Protein AF-A0A1F5NVL4-F1 (afdb_monomer)

Sequence (214 aa):
MLAIFILTTSLVAGLGLAIYVLNSQAVSKNQIVATNLAREGIEVIRMFRDSNWLLAEPDPASPDPDLTDDLQSCPDLGGTPCYPKVYDAPFRDLNPASYPAFADANYRLNFNPTTRVWSTDTSDDYSLYLQADKSYSHAQNGQSVFARQVKLSFAPITDGSCSAVCNNRTLIVKSIVAWRGKNCTEFSTGDLESLSTSCKILVEEHLANWKDYK

Organism: NCBI:txid1817825

Nearest PDB structures (foldseek):
  6yfn-assembly1_AB  TM=3.170E-01  e=5.413E-01  Leviviridae sp.
  4kop-assembly1_B  TM=3.910E-01  e=1.850E+00  Arabidopsis thaliana
  4koo-assembly1_A  TM=4.843E-01  e=4.943E+00  Arabidopsis thaliana

Structure (mmCIF, N/CA/C/O backbone):
data_AF-A0A1F5NVL4-F1
#
_entry.id   AF-A0A1F5NVL4-F1
#
loop_
_atom_site.group_PDB
_atom_site.id
_atom_site.type_symbol
_atom_site.label_atom_id
_atom_site.label_alt_id
_atom_site.label_comp_id
_atom_site.label_asym_id
_atom_site.label_entity_id
_atom_site.label_seq_id
_atom_site.pdbx_PDB_ins_code
_atom_site.Cartn_x
_atom_site.Cartn_y
_atom_site.Cartn_z
_atom_site.occupancy
_atom_site.B_iso_or_equiv
_atom_site.auth_seq_id
_atom_site.auth_comp_id
_atom_site.auth_asym_id
_atom_site.auth_atom_id
_atom_site.pdbx_PDB_model_num
ATOM 1 N N . MET A 1 1 ? -27.956 11.488 52.183 1.00 72.44 1 MET A N 1
ATOM 2 C CA . MET A 1 1 ? -28.214 11.654 50.732 1.00 72.44 1 MET A CA 1
ATOM 3 C C . MET A 1 1 ? -27.048 12.295 49.978 1.00 72.44 1 MET A C 1
ATOM 5 O O . MET A 1 1 ? -26.679 11.755 48.947 1.00 72.44 1 MET A O 1
ATOM 9 N N . LEU A 1 2 ? -26.403 13.349 50.501 1.00 90.31 2 LEU A N 1
ATOM 10 C CA . LEU A 1 2 ? -25.228 13.990 49.873 1.00 90.31 2 LEU A CA 1
ATOM 11 C C . LEU A 1 2 ? -24.077 13.024 49.529 1.00 90.31 2 LEU A C 1
ATOM 13 O O . LEU A 1 2 ? -23.546 13.080 48.428 1.00 90.31 2 LEU A O 1
ATOM 17 N N . ALA A 1 3 ? -23.734 12.099 50.430 1.00 90.81 3 ALA A N 1
ATOM 18 C CA . ALA A 1 3 ? -22.663 11.127 50.186 1.00 90.81 3 ALA A CA 1
ATOM 19 C C . ALA A 1 3 ? -22.954 10.200 48.991 1.00 90.81 3 ALA A C 1
ATOM 21 O O . ALA A 1 3 ? -22.076 9.955 48.172 1.00 90.81 3 ALA A O 1
ATOM 22 N N . ILE A 1 4 ? -24.202 9.735 48.853 1.00 91.88 4 ILE A N 1
ATOM 23 C CA . ILE A 1 4 ? -24.621 8.892 47.723 1.00 91.88 4 ILE A CA 1
ATOM 24 C C . ILE A 1 4 ? -24.550 9.702 46.429 1.00 91.88 4 ILE A C 1
ATOM 26 O O . ILE A 1 4 ? -24.023 9.210 45.442 1.00 91.88 4 ILE A O 1
ATOM 30 N N . PHE A 1 5 ? -24.997 10.961 46.454 1.00 93.06 5 PHE A N 1
ATOM 31 C CA . PHE A 1 5 ? -24.923 11.842 45.292 1.00 93.06 5 PHE A CA 1
ATOM 32 C C . PHE A 1 5 ? -23.476 12.030 44.810 1.00 93.06 5 PHE A C 1
ATOM 34 O O . PHE A 1 5 ? -23.193 11.797 43.639 1.00 93.06 5 PHE A O 1
ATOM 41 N N . ILE A 1 6 ? -22.548 12.341 45.721 1.00 93.31 6 ILE A N 1
ATOM 42 C CA . ILE A 1 6 ? -21.115 12.508 45.414 1.00 93.31 6 ILE A CA 1
ATOM 43 C C . ILE A 1 6 ? -20.498 11.208 44.866 1.00 93.31 6 ILE A C 1
ATOM 45 O O . ILE A 1 6 ? -19.713 11.231 43.915 1.00 93.31 6 ILE A O 1
ATOM 49 N N . LEU A 1 7 ? -20.871 10.053 45.422 1.00 93.06 7 LEU A N 1
ATOM 50 C CA . LEU A 1 7 ? -20.398 8.760 44.923 1.00 93.06 7 LEU A CA 1
ATOM 51 C C . LEU A 1 7 ? -20.958 8.449 43.531 1.00 93.06 7 LEU A C 1
ATOM 53 O O . LEU A 1 7 ? -20.224 7.992 42.662 1.00 93.06 7 LEU A O 1
ATOM 57 N N . THR A 1 8 ? -22.232 8.750 43.277 1.00 94.19 8 THR A N 1
ATOM 58 C CA . THR A 1 8 ? -22.838 8.508 41.961 1.00 94.19 8 THR A CA 1
ATOM 59 C C . THR A 1 8 ? -22.277 9.428 40.882 1.00 94.19 8 THR A C 1
ATOM 61 O O . THR A 1 8 ? -22.005 8.963 39.778 1.00 94.19 8 THR A O 1
ATOM 64 N N . THR A 1 9 ? -22.032 10.708 41.182 1.00 92.56 9 THR A N 1
ATOM 65 C CA . THR A 1 9 ? -21.469 11.648 40.203 1.00 92.56 9 THR A CA 1
ATOM 66 C C . THR A 1 9 ? -20.014 11.327 39.880 1.00 92.56 9 THR A C 1
ATOM 68 O O . THR A 1 9 ? -19.643 11.335 38.707 1.00 92.56 9 THR A O 1
ATOM 71 N N . SER A 1 10 ? -19.203 10.972 40.882 1.00 92.19 10 SER A N 1
ATOM 72 C CA . SER A 1 10 ? -17.812 10.555 40.657 1.00 92.19 10 SER A CA 1
ATOM 73 C C . SER A 1 10 ? -17.718 9.246 39.867 1.00 92.19 10 SER A C 1
ATOM 75 O O . SER A 1 10 ? -16.896 9.143 38.955 1.00 92.19 10 SER A O 1
ATOM 77 N N . LEU A 1 11 ? -18.607 8.284 40.136 1.00 94.88 11 LEU A N 1
ATOM 78 C CA . LEU A 1 11 ? -18.679 7.030 39.389 1.00 94.88 11 LEU A CA 1
ATOM 79 C C . LEU A 1 11 ? -19.050 7.269 37.917 1.00 94.88 11 LEU A C 1
ATOM 81 O O . LEU A 1 11 ? -18.351 6.788 37.028 1.00 94.88 11 LEU A O 1
ATOM 85 N N . VAL A 1 12 ? -20.099 8.052 37.646 1.00 94.94 12 VAL A N 1
ATOM 86 C CA . VAL A 1 12 ? -20.537 8.360 36.271 1.00 94.94 12 VAL A CA 1
ATOM 87 C C . VAL A 1 12 ? -19.457 9.118 35.497 1.00 94.94 12 VAL A C 1
ATOM 89 O O . VAL A 1 12 ? -19.175 8.774 34.349 1.00 94.94 12 VAL A O 1
ATOM 92 N N . ALA A 1 13 ? -18.808 10.104 36.124 1.00 93.06 13 ALA A N 1
ATOM 93 C CA . ALA A 1 13 ? -17.713 10.843 35.499 1.00 93.06 13 ALA A CA 1
ATOM 94 C C . ALA A 1 13 ? -16.517 9.927 35.174 1.00 93.06 13 ALA A C 1
ATOM 96 O O . ALA A 1 13 ? -15.980 9.980 34.066 1.00 93.06 13 ALA A O 1
ATOM 97 N N . GLY A 1 14 ? -16.140 9.042 36.105 1.00 92.81 14 GLY A N 1
ATOM 98 C CA . GLY A 1 14 ? -15.056 8.077 35.912 1.00 92.81 14 GLY A CA 1
ATOM 99 C C . GLY A 1 14 ? -15.332 7.082 34.782 1.00 92.81 14 GLY A C 1
ATOM 100 O O . GLY A 1 14 ? -14.473 6.859 33.929 1.00 92.81 14 GLY A O 1
ATOM 101 N N . LEU A 1 15 ? -16.549 6.533 34.722 1.00 93.94 15 LEU A N 1
ATOM 102 C CA . LEU A 1 15 ? -16.987 5.642 33.641 1.00 93.94 15 LEU A CA 1
ATOM 103 C C . LEU A 1 15 ? -16.987 6.347 32.279 1.00 93.94 15 LEU A C 1
ATOM 105 O O . LEU A 1 15 ? -16.506 5.778 31.299 1.00 93.94 15 LEU A O 1
ATOM 109 N N . GLY A 1 16 ? -17.472 7.591 32.217 1.00 91.81 16 GLY A N 1
ATOM 110 C CA . GLY A 1 16 ? -17.465 8.385 30.987 1.00 91.81 16 GLY A CA 1
ATOM 111 C C . GLY A 1 16 ? -16.052 8.594 30.439 1.00 91.81 16 GLY A C 1
ATOM 112 O O . GLY A 1 16 ? -15.805 8.373 29.251 1.00 91.81 16 GLY A O 1
ATOM 113 N N . LEU A 1 17 ? -15.103 8.936 31.316 1.00 91.62 17 LEU A N 1
ATOM 114 C CA . LEU A 1 17 ? -13.701 9.091 30.936 1.00 91.62 17 LEU A CA 1
ATOM 115 C C . LEU A 1 17 ? -13.077 7.762 30.489 1.00 91.62 17 LEU A C 1
ATOM 117 O O . LEU A 1 17 ? -12.389 7.727 29.472 1.00 91.62 17 LEU A O 1
ATOM 121 N N . ALA A 1 18 ? -13.338 6.662 31.200 1.00 90.94 18 ALA A N 1
ATOM 122 C CA . ALA A 1 18 ? -12.812 5.348 30.836 1.00 90.94 18 ALA A CA 1
ATOM 123 C C . ALA A 1 18 ? -13.280 4.914 29.437 1.00 90.94 18 ALA A C 1
ATOM 125 O O . ALA A 1 18 ? -12.469 4.502 28.607 1.00 90.94 18 ALA A O 1
ATOM 126 N N . ILE A 1 19 ? -14.572 5.080 29.135 1.00 87.62 19 ILE A N 1
ATOM 127 C CA . ILE A 1 19 ? -15.132 4.789 27.809 1.00 87.62 19 ILE A CA 1
ATOM 128 C C . ILE A 1 19 ? -14.485 5.680 26.741 1.00 87.62 19 ILE A C 1
ATOM 130 O O . ILE A 1 19 ? -14.162 5.207 25.649 1.00 87.62 19 ILE A O 1
ATOM 134 N N . TYR A 1 20 ? -14.277 6.963 27.037 1.00 87.69 20 TYR A N 1
ATOM 135 C CA . TYR A 1 20 ? -13.607 7.884 26.122 1.00 87.69 20 TYR A CA 1
ATOM 136 C C . TYR A 1 20 ? -12.168 7.441 25.809 1.00 87.69 20 TYR A C 1
ATOM 138 O O . TYR A 1 20 ? -11.794 7.344 24.639 1.00 87.69 20 TYR A O 1
ATOM 146 N N . VAL A 1 21 ? -11.386 7.094 26.835 1.00 87.56 21 VAL A N 1
ATOM 147 C CA . VAL A 1 21 ? -9.998 6.628 26.687 1.00 87.56 21 VAL A CA 1
ATOM 148 C C . VAL A 1 21 ? -9.924 5.334 25.875 1.00 87.56 21 VAL A C 1
ATOM 150 O O . VAL A 1 21 ? -9.092 5.232 24.973 1.00 87.56 21 VAL A O 1
ATOM 153 N N . LEU A 1 22 ? -10.813 4.371 26.134 1.00 85.06 22 LEU A N 1
ATOM 154 C CA . LEU A 1 22 ? -10.858 3.107 25.391 1.00 85.06 22 LEU A CA 1
ATOM 155 C C . LEU A 1 22 ? -11.166 3.323 23.902 1.00 85.06 22 LEU A C 1
ATOM 157 O O . LEU A 1 22 ? -10.524 2.722 23.041 1.00 85.06 22 LEU A O 1
ATOM 161 N N . ASN A 1 23 ? -12.106 4.219 23.587 1.00 83.56 23 ASN A N 1
ATOM 162 C CA . ASN A 1 23 ? -12.420 4.557 22.198 1.00 83.56 23 ASN A CA 1
ATOM 163 C C . ASN A 1 23 ? -11.243 5.259 21.500 1.00 83.56 23 ASN A C 1
ATOM 165 O O . ASN A 1 23 ? -10.948 4.952 20.346 1.00 83.56 23 ASN A O 1
ATOM 169 N N . SER A 1 24 ? -10.554 6.165 22.198 1.00 84.31 24 SER A N 1
ATOM 170 C CA . SER A 1 24 ? -9.376 6.860 21.667 1.00 84.31 24 SER A CA 1
ATOM 171 C C . SER A 1 24 ? -8.216 5.896 21.384 1.00 84.31 24 SER A C 1
ATOM 173 O O . SER A 1 24 ? -7.613 5.947 20.312 1.00 84.31 24 SER A O 1
ATOM 175 N N . GLN A 1 25 ? -7.960 4.929 22.277 1.00 86.56 25 GLN A N 1
ATOM 176 C CA . GLN A 1 25 ? -6.929 3.906 22.059 1.00 86.56 25 GLN A CA 1
ATOM 177 C C . GLN A 1 25 ? -7.157 3.086 20.786 1.00 86.56 25 GLN A C 1
ATOM 179 O O . GLN A 1 25 ? -6.198 2.796 20.069 1.00 86.56 25 GLN A O 1
ATOM 184 N N . ALA A 1 26 ? -8.405 2.713 20.491 1.00 82.56 26 ALA A N 1
ATOM 185 C CA . ALA A 1 26 ? -8.721 1.939 19.293 1.00 82.56 26 ALA A CA 1
ATOM 186 C C . ALA A 1 26 ? -8.379 2.708 18.003 1.00 82.56 26 ALA A C 1
ATOM 188 O O . ALA A 1 26 ? -7.834 2.126 17.065 1.00 82.56 26 ALA A O 1
ATOM 189 N N . VAL A 1 27 ? -8.640 4.021 17.976 1.00 85.94 27 VAL A N 1
ATOM 190 C CA . VAL A 1 27 ? -8.294 4.890 16.840 1.00 85.94 27 VAL A CA 1
ATOM 191 C C . VAL A 1 27 ? -6.780 4.997 16.684 1.00 85.94 27 VAL A C 1
ATOM 193 O O . VAL A 1 27 ? -6.265 4.735 15.598 1.00 85.94 27 VAL A O 1
ATOM 196 N N . SER A 1 28 ? -6.059 5.289 17.769 1.00 89.25 28 SER A N 1
ATOM 197 C CA . SER A 1 28 ? -4.595 5.403 17.744 1.00 89.25 28 SER A CA 1
ATOM 198 C C . SER A 1 28 ? -3.921 4.104 17.302 1.00 89.25 28 SER A C 1
ATOM 200 O O . SER A 1 28 ? -2.986 4.130 16.503 1.00 89.25 28 SER A O 1
ATOM 202 N N . LYS A 1 29 ? -4.422 2.949 17.762 1.00 91.94 29 LYS A N 1
ATOM 203 C CA . LYS A 1 29 ? -3.931 1.636 17.327 1.00 91.94 29 LYS A CA 1
ATOM 204 C C . LYS A 1 29 ? -4.060 1.474 15.813 1.00 91.94 29 LYS A C 1
ATOM 206 O O . LYS A 1 29 ? -3.092 1.093 15.158 1.00 91.94 29 LYS A O 1
ATOM 211 N N . ASN A 1 30 ? -5.234 1.765 15.258 1.00 92.00 30 ASN A N 1
ATOM 212 C CA . ASN A 1 30 ? -5.463 1.624 13.824 1.00 92.00 30 ASN A CA 1
ATOM 213 C C . ASN A 1 30 ? -4.613 2.602 13.015 1.00 92.00 30 ASN A C 1
ATOM 215 O O . ASN A 1 30 ? -4.054 2.205 12.000 1.00 92.00 30 ASN A O 1
ATOM 219 N N . GLN A 1 31 ? -4.439 3.833 13.494 1.00 92.56 31 GLN A N 1
ATOM 220 C CA . GLN A 1 31 ? -3.586 4.822 12.842 1.00 92.56 31 GLN A CA 1
ATOM 221 C C . GLN A 1 31 ? -2.120 4.368 12.772 1.00 92.56 31 GLN A C 1
ATOM 223 O O . GLN A 1 31 ? -1.477 4.517 11.731 1.00 92.56 31 GLN A O 1
ATOM 228 N N . ILE A 1 32 ? -1.590 3.769 13.845 1.00 94.88 32 ILE A N 1
ATOM 229 C CA . ILE A 1 32 ? -0.222 3.226 13.867 1.00 94.88 32 ILE A CA 1
ATOM 230 C C . ILE A 1 32 ? -0.087 2.069 12.872 1.00 94.88 32 ILE A C 1
ATOM 232 O O . ILE A 1 32 ? 0.867 2.034 12.096 1.00 94.88 32 ILE A O 1
ATOM 236 N N . VAL A 1 33 ? -1.038 1.130 12.862 1.00 94.88 33 VAL A N 1
ATOM 237 C CA . VAL A 1 33 ? -1.022 0.006 11.911 1.00 94.88 33 VAL A CA 1
ATOM 238 C C . VAL A 1 33 ? -1.122 0.517 10.472 1.00 94.88 33 VAL A C 1
ATOM 240 O O . VAL A 1 33 ? -0.304 0.136 9.642 1.00 94.88 33 VAL A O 1
ATOM 243 N N . ALA A 1 34 ? -2.049 1.435 10.194 1.00 94.75 34 ALA A N 1
ATOM 244 C CA . ALA A 1 34 ? -2.228 2.035 8.876 1.00 94.75 34 ALA A CA 1
ATOM 245 C C . ALA A 1 34 ? -0.970 2.770 8.395 1.00 94.75 34 ALA A C 1
ATOM 247 O O . ALA A 1 34 ? -0.576 2.617 7.245 1.00 94.75 34 ALA A O 1
ATOM 248 N N . THR A 1 35 ? -0.291 3.502 9.283 1.00 96.25 35 THR A N 1
ATOM 249 C CA . THR A 1 35 ? 0.975 4.178 8.959 1.00 96.25 35 THR A CA 1
ATOM 250 C C . THR A 1 35 ? 2.066 3.180 8.577 1.00 96.25 35 THR A C 1
ATOM 252 O O . THR A 1 35 ? 2.789 3.404 7.609 1.00 96.25 35 THR A O 1
ATOM 255 N N . ASN A 1 36 ? 2.186 2.068 9.308 1.00 96.69 36 ASN A N 1
ATOM 256 C CA . ASN A 1 36 ? 3.174 1.037 8.990 1.00 96.69 36 ASN A CA 1
ATOM 257 C C . ASN A 1 36 ? 2.847 0.310 7.679 1.00 96.69 36 ASN A C 1
ATOM 259 O O . ASN A 1 36 ? 3.746 0.109 6.870 1.00 96.69 36 ASN A O 1
ATOM 263 N N . LEU A 1 37 ? 1.573 -0.008 7.426 1.00 96.00 37 LEU A N 1
ATOM 264 C CA . LEU A 1 37 ? 1.129 -0.594 6.155 1.00 96.00 37 LEU A CA 1
ATOM 265 C C . LEU A 1 37 ? 1.345 0.355 4.968 1.00 96.00 37 LEU A C 1
ATOM 267 O O . LEU A 1 37 ? 1.682 -0.093 3.872 1.00 96.00 37 LEU A O 1
ATOM 271 N N . ALA A 1 38 ? 1.159 1.662 5.176 1.00 96.44 38 ALA A N 1
ATOM 272 C CA . ALA A 1 38 ? 1.392 2.662 4.143 1.00 96.44 38 ALA A CA 1
ATOM 273 C C . ALA A 1 38 ? 2.887 2.753 3.803 1.00 96.44 38 ALA A C 1
ATOM 275 O O . ALA A 1 38 ? 3.248 2.729 2.627 1.00 96.44 38 ALA A O 1
ATOM 276 N N . ARG A 1 39 ? 3.754 2.774 4.826 1.00 96.75 39 ARG A N 1
ATOM 277 C CA . ARG A 1 39 ? 5.214 2.725 4.654 1.00 96.75 39 ARG A CA 1
ATOM 278 C C . ARG A 1 39 ? 5.661 1.452 3.941 1.00 96.75 39 ARG A C 1
ATOM 280 O O . ARG A 1 39 ? 6.387 1.553 2.964 1.00 96.75 39 ARG A O 1
ATOM 287 N N . GLU A 1 40 ? 5.173 0.286 4.367 1.00 95.38 40 GLU A N 1
ATOM 288 C CA . GLU A 1 40 ? 5.440 -0.991 3.689 1.00 95.38 40 GLU A CA 1
ATOM 289 C C . GLU A 1 40 ? 5.091 -0.911 2.199 1.00 95.38 40 GLU A C 1
ATOM 291 O O . GLU A 1 40 ? 5.878 -1.341 1.363 1.00 95.38 40 GLU A O 1
ATOM 296 N N . GLY A 1 41 ? 3.952 -0.302 1.850 1.00 93.19 41 GLY A N 1
ATOM 297 C CA . GLY A 1 41 ? 3.560 -0.155 0.452 1.00 93.19 41 GLY A CA 1
ATOM 298 C C . GLY A 1 41 ? 4.570 0.621 -0.395 1.00 93.19 41 GLY A C 1
ATOM 299 O O . GLY A 1 41 ? 4.824 0.241 -1.533 1.00 93.19 41 GLY A O 1
ATOM 300 N N . ILE A 1 42 ? 5.197 1.658 0.163 1.00 92.88 42 ILE A N 1
ATOM 301 C CA . ILE A 1 42 ? 6.255 2.413 -0.521 1.00 92.88 42 ILE A CA 1
ATOM 302 C C . ILE A 1 42 ? 7.535 1.588 -0.644 1.00 92.88 42 ILE A C 1
ATOM 304 O O . ILE A 1 42 ? 8.128 1.550 -1.721 1.00 92.88 42 ILE A O 1
ATOM 308 N N . GLU A 1 43 ? 7.946 0.901 0.425 1.00 93.31 43 GLU A N 1
ATOM 309 C CA . GLU A 1 43 ? 9.152 0.063 0.398 1.00 93.31 43 GLU A CA 1
ATOM 310 C C . GLU A 1 43 ? 9.039 -1.065 -0.635 1.00 93.31 43 GLU A C 1
ATOM 312 O O . GLU A 1 43 ? 10.013 -1.388 -1.307 1.00 93.31 43 GLU A O 1
ATOM 317 N N . VAL A 1 44 ? 7.842 -1.626 -0.828 1.00 89.75 44 VAL A N 1
ATOM 318 C CA . VAL A 1 44 ? 7.589 -2.629 -1.872 1.00 89.75 44 VAL A CA 1
ATOM 319 C C . VAL A 1 44 ? 7.778 -2.038 -3.272 1.00 89.75 44 VAL A C 1
ATOM 321 O O . VAL A 1 44 ? 8.410 -2.671 -4.116 1.00 89.75 44 VAL A O 1
ATOM 324 N N . ILE A 1 45 ? 7.294 -0.818 -3.531 1.00 86.75 45 ILE A N 1
ATOM 325 C CA . ILE A 1 45 ? 7.513 -0.157 -4.828 1.00 86.75 45 ILE A CA 1
ATOM 326 C C . ILE A 1 45 ? 8.991 0.188 -5.039 1.00 86.75 45 ILE A C 1
ATOM 328 O O . ILE A 1 45 ? 9.508 -0.022 -6.136 1.00 86.75 45 ILE A O 1
ATOM 332 N N . ARG A 1 46 ? 9.700 0.649 -3.999 1.00 85.62 46 ARG A N 1
ATOM 333 C CA . ARG A 1 46 ? 11.159 0.838 -4.057 1.00 85.62 46 ARG A CA 1
ATOM 334 C C . ARG A 1 46 ? 11.879 -0.469 -4.378 1.00 85.62 46 ARG A C 1
ATOM 336 O O . ARG A 1 46 ? 12.716 -0.489 -5.270 1.00 85.62 46 ARG A O 1
ATOM 343 N N . MET A 1 47 ? 11.508 -1.567 -3.719 1.00 83.06 47 MET A N 1
ATOM 344 C CA . MET A 1 47 ? 12.071 -2.891 -3.987 1.00 83.06 47 MET A CA 1
ATOM 345 C C . MET A 1 47 ? 11.844 -3.313 -5.444 1.00 83.06 47 MET A C 1
ATOM 347 O O . MET A 1 47 ? 12.768 -3.821 -6.074 1.00 83.06 47 MET A O 1
ATOM 351 N N . PHE A 1 48 ? 10.646 -3.096 -5.995 1.00 78.81 48 PHE A N 1
ATOM 352 C CA . PHE A 1 48 ? 10.362 -3.386 -7.404 1.00 78.81 48 PHE A CA 1
ATOM 353 C C . PHE A 1 48 ? 11.210 -2.542 -8.352 1.00 78.81 48 PHE A C 1
ATOM 355 O O . PHE A 1 48 ? 11.800 -3.086 -9.281 1.00 78.81 48 PHE A O 1
ATOM 362 N N . ARG A 1 49 ? 11.330 -1.238 -8.085 1.00 77.00 49 ARG A N 1
ATOM 363 C CA . ARG A 1 49 ? 12.215 -0.345 -8.840 1.00 77.00 49 ARG A CA 1
ATOM 364 C C . ARG A 1 49 ? 13.658 -0.854 -8.827 1.00 77.00 49 ARG A C 1
ATOM 366 O O . ARG A 1 49 ? 14.272 -0.976 -9.882 1.00 77.00 49 ARG A O 1
ATOM 373 N N . ASP A 1 50 ? 14.184 -1.149 -7.643 1.00 74.50 50 ASP A N 1
ATOM 374 C CA . ASP A 1 50 ? 15.581 -1.550 -7.462 1.00 74.50 50 ASP A CA 1
ATOM 375 C C . ASP A 1 50 ? 15.851 -2.932 -8.085 1.00 74.50 50 ASP A C 1
ATOM 377 O O . ASP A 1 50 ? 16.912 -3.158 -8.661 1.00 74.50 50 ASP A O 1
ATOM 381 N N . SER A 1 51 ? 14.868 -3.840 -8.047 1.00 71.31 51 SER A N 1
ATOM 382 C CA . SER A 1 51 ? 14.962 -5.166 -8.679 1.00 71.31 51 SER A CA 1
ATOM 383 C C . SER A 1 51 ? 14.950 -5.076 -10.205 1.00 71.31 51 SER A C 1
ATOM 385 O O . SER A 1 51 ? 15.764 -5.722 -10.859 1.00 71.31 51 SER A O 1
ATOM 387 N N . ASN A 1 52 ? 14.072 -4.243 -10.778 1.00 64.12 52 ASN A N 1
ATOM 388 C CA . ASN A 1 52 ? 14.021 -4.015 -12.225 1.00 64.12 52 ASN A CA 1
ATOM 389 C C . ASN A 1 52 ? 15.325 -3.402 -12.752 1.00 64.12 52 ASN A C 1
ATOM 391 O O . ASN A 1 52 ? 15.701 -3.658 -13.890 1.00 64.12 52 ASN A O 1
ATOM 395 N N . TRP A 1 53 ? 16.029 -2.622 -11.927 1.00 61.47 53 TRP A N 1
ATOM 396 C CA . TRP A 1 53 ? 17.340 -2.086 -12.282 1.00 61.47 53 TRP A CA 1
ATOM 397 C C . TRP A 1 53 ? 18.419 -3.170 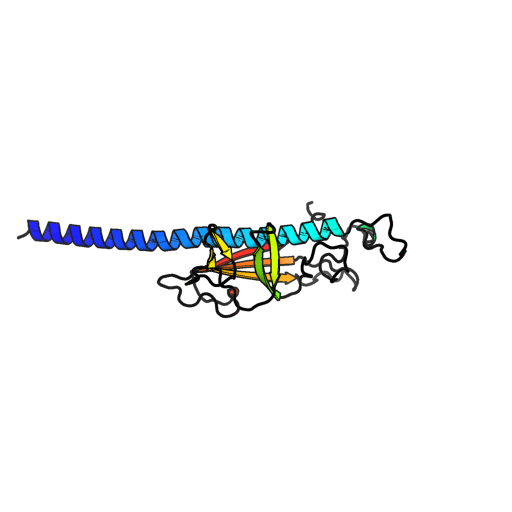-12.398 1.00 61.47 53 TRP A C 1
ATOM 399 O O . TRP A 1 53 ? 19.163 -3.188 -13.372 1.00 61.47 53 TRP A O 1
ATOM 409 N N . LEU A 1 54 ? 18.507 -4.077 -11.418 1.00 56.56 54 LEU A N 1
ATOM 410 C CA . LEU A 1 54 ? 19.528 -5.135 -11.394 1.00 56.56 54 LEU A CA 1
ATOM 411 C C . LEU A 1 54 ? 19.370 -6.148 -12.537 1.00 56.56 54 LEU A C 1
ATOM 413 O O . LEU A 1 54 ? 20.345 -6.763 -12.953 1.00 56.56 54 LEU A O 1
ATOM 417 N N . LEU A 1 55 ? 18.149 -6.329 -13.045 1.00 51.91 55 LEU A N 1
ATOM 418 C CA . LEU A 1 55 ? 17.861 -7.241 -14.156 1.00 51.91 55 LEU A CA 1
ATOM 419 C C . LEU A 1 55 ? 18.254 -6.680 -15.532 1.00 51.91 55 LEU A C 1
ATOM 421 O O . LEU A 1 55 ? 18.265 -7.436 -16.497 1.00 51.91 55 LEU A O 1
ATOM 425 N N . ALA A 1 56 ? 18.580 -5.388 -15.629 1.00 50.97 56 ALA A N 1
ATOM 426 C CA . ALA A 1 56 ? 19.031 -4.747 -16.865 1.00 50.97 56 ALA A CA 1
ATOM 427 C C . ALA A 1 56 ? 20.548 -4.908 -17.120 1.00 50.97 56 ALA A C 1
ATOM 429 O O . ALA A 1 56 ? 21.105 -4.239 -17.986 1.00 50.97 56 ALA A O 1
ATOM 430 N N . GLU A 1 57 ? 21.248 -5.769 -16.371 1.00 46.59 57 GLU A N 1
ATOM 431 C CA . GLU A 1 57 ? 22.640 -6.103 -16.686 1.00 46.59 57 GLU A CA 1
ATOM 432 C C . GLU A 1 57 ? 22.702 -7.066 -17.891 1.00 46.59 57 GLU A C 1
ATOM 434 O O . GLU A 1 57 ? 21.982 -8.068 -17.914 1.00 46.59 57 GLU A O 1
ATOM 439 N N . PRO A 1 58 ? 23.539 -6.788 -18.908 1.00 48.38 58 PRO A N 1
ATOM 440 C CA . PRO A 1 58 ? 23.563 -7.563 -20.145 1.00 48.38 58 PRO A CA 1
ATOM 441 C C . PRO A 1 58 ? 24.003 -9.014 -19.906 1.00 48.38 58 PRO A C 1
ATOM 443 O O . PRO A 1 58 ? 25.033 -9.266 -19.279 1.00 48.38 58 PRO A O 1
ATOM 446 N N . ASP A 1 59 ? 23.252 -9.971 -20.464 1.00 49.38 59 ASP A N 1
ATOM 447 C CA . ASP A 1 59 ? 23.675 -11.371 -20.559 1.00 49.38 59 ASP A CA 1
ATOM 448 C C . ASP A 1 59 ? 24.874 -11.472 -21.523 1.00 49.38 59 ASP A C 1
ATOM 450 O O . ASP A 1 59 ? 24.711 -11.247 -22.728 1.00 49.38 59 ASP A O 1
ATOM 454 N N . PRO A 1 60 ? 26.080 -11.843 -21.050 1.00 48.97 60 PRO A N 1
ATOM 455 C CA . PRO A 1 60 ? 27.258 -11.965 -21.905 1.00 48.97 60 PRO A CA 1
ATOM 456 C C . PRO A 1 60 ? 27.155 -13.100 -22.943 1.00 48.97 60 PRO A C 1
ATOM 458 O O . PRO A 1 60 ? 28.031 -13.207 -23.802 1.00 48.97 60 PRO A O 1
ATOM 461 N N . ALA A 1 61 ? 26.133 -13.962 -22.870 1.00 52.50 61 ALA A N 1
ATOM 462 C CA . ALA A 1 61 ? 25.892 -15.060 -23.806 1.00 52.50 61 ALA A CA 1
ATOM 463 C C . ALA A 1 61 ? 24.835 -14.752 -24.886 1.00 52.50 61 ALA A C 1
ATOM 465 O O . ALA A 1 61 ? 24.609 -15.592 -25.761 1.00 52.50 61 ALA A O 1
ATOM 466 N N . SER A 1 62 ? 24.206 -13.572 -24.857 1.00 53.47 62 SER A N 1
ATOM 467 C CA . SER A 1 62 ? 23.230 -13.140 -25.863 1.00 53.47 62 SER A CA 1
ATOM 468 C C . SER A 1 62 ? 23.912 -12.825 -27.212 1.00 53.47 62 SER A C 1
ATOM 470 O O . SER A 1 62 ? 24.769 -11.943 -27.270 1.00 53.47 62 SER A O 1
ATOM 472 N N . PRO A 1 63 ? 23.555 -13.504 -28.323 1.00 48.81 63 PRO A N 1
ATOM 473 C CA . PRO A 1 63 ? 24.088 -13.222 -29.658 1.00 48.81 63 PRO A CA 1
ATOM 474 C C . PRO A 1 63 ? 23.352 -12.085 -30.391 1.00 48.81 63 PRO A C 1
ATOM 476 O O . PRO A 1 63 ? 23.599 -11.877 -31.579 1.00 48.81 63 PRO A O 1
ATOM 479 N N . ASP A 1 64 ? 22.429 -11.387 -29.727 1.00 50.59 64 ASP A N 1
ATOM 480 C CA . ASP A 1 64 ? 21.626 -10.324 -30.329 1.00 50.59 64 ASP A CA 1
ATOM 481 C C . ASP A 1 64 ? 22.312 -8.950 -30.143 1.00 50.59 64 ASP A C 1
ATOM 483 O O . ASP A 1 64 ? 22.420 -8.466 -29.014 1.00 50.59 64 ASP A O 1
ATOM 487 N N . PRO A 1 65 ? 22.803 -8.312 -31.224 1.00 47.09 65 PRO A N 1
ATOM 488 C CA . PRO A 1 65 ? 23.498 -7.027 -31.160 1.00 47.09 65 PRO A CA 1
ATOM 489 C C . PRO A 1 65 ? 22.579 -5.836 -30.841 1.00 47.09 65 PRO A C 1
ATOM 491 O O . PRO A 1 65 ? 23.098 -4.764 -30.535 1.00 47.09 65 PRO A O 1
ATOM 494 N N . ASP A 1 66 ? 21.252 -6.010 -30.885 1.00 46.72 66 ASP A N 1
ATOM 495 C CA . ASP A 1 66 ? 20.275 -4.983 -30.493 1.00 46.72 66 ASP A CA 1
ATOM 496 C C . ASP A 1 66 ? 19.810 -5.130 -29.029 1.00 46.72 66 ASP A C 1
ATOM 498 O O . ASP A 1 66 ? 19.106 -4.261 -28.516 1.00 46.72 66 ASP A O 1
ATOM 502 N N . LEU A 1 67 ? 20.266 -6.162 -28.305 1.00 45.72 67 LEU A N 1
ATOM 503 C CA . LEU A 1 67 ? 20.048 -6.350 -26.860 1.00 45.72 67 LEU A CA 1
ATOM 504 C C . LEU A 1 67 ? 21.048 -5.529 -26.024 1.00 45.72 67 LEU A C 1
ATOM 506 O O . LEU A 1 67 ? 21.657 -5.999 -25.066 1.00 45.72 67 LEU A O 1
ATOM 510 N N . THR A 1 68 ? 21.205 -4.263 -26.403 1.00 44.81 68 THR A N 1
ATOM 511 C CA . THR A 1 68 ? 21.943 -3.250 -25.645 1.00 44.81 68 THR A CA 1
ATOM 512 C C . THR A 1 68 ? 20.998 -2.466 -24.739 1.00 44.81 68 THR A C 1
ATOM 514 O O . THR A 1 68 ? 21.082 -1.248 -24.677 1.00 44.81 68 THR A O 1
ATOM 517 N N . ASP A 1 69 ? 20.134 -3.131 -23.965 1.00 48.84 69 ASP A N 1
ATOM 518 C CA . ASP A 1 69 ? 19.475 -2.497 -22.802 1.00 48.84 69 ASP A CA 1
ATOM 519 C C . ASP A 1 69 ? 20.453 -2.372 -21.617 1.00 48.84 69 ASP A C 1
ATOM 521 O O . ASP A 1 69 ? 20.107 -2.527 -20.450 1.00 48.84 69 ASP A O 1
ATOM 525 N N . ASP A 1 70 ? 21.713 -2.099 -21.948 1.00 45.78 70 ASP A N 1
ATOM 526 C CA . ASP A 1 70 ? 22.773 -1.735 -21.033 1.00 45.78 70 ASP A CA 1
ATOM 527 C C . ASP A 1 70 ? 22.427 -0.359 -20.440 1.00 45.78 70 ASP A C 1
ATOM 529 O O . ASP A 1 70 ? 21.884 0.516 -21.120 1.00 45.78 70 ASP A O 1
ATOM 533 N N . LEU A 1 71 ? 22.837 -0.094 -19.200 1.00 46.69 71 LEU A N 1
ATOM 534 C CA . LEU A 1 71 ? 22.931 1.273 -18.677 1.00 46.69 71 LEU A CA 1
ATOM 535 C C . LEU A 1 71 ? 23.674 2.222 -19.648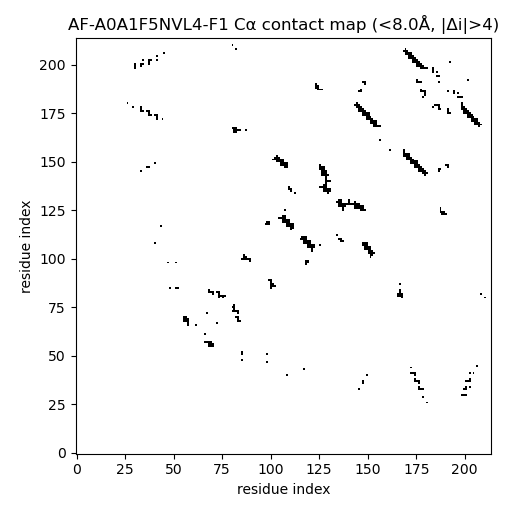 1.00 46.69 71 LEU A C 1
ATOM 537 O O . LEU A 1 71 ? 23.529 3.441 -19.544 1.00 46.69 71 LEU A O 1
ATOM 541 N N . GLN A 1 72 ? 24.485 1.680 -20.567 1.00 42.81 72 GLN A N 1
ATOM 542 C CA . GLN A 1 72 ? 25.179 2.401 -21.639 1.00 42.81 72 GLN A CA 1
ATOM 543 C C . GLN A 1 72 ? 24.308 2.812 -22.836 1.00 42.81 72 GLN A C 1
ATOM 545 O O . GLN A 1 72 ? 24.726 3.686 -23.595 1.00 42.81 72 GLN A O 1
ATOM 550 N N . SER A 1 73 ? 23.091 2.274 -22.994 1.00 45.31 73 SER A N 1
ATOM 551 C CA . SER A 1 73 ? 22.113 2.725 -24.006 1.00 45.31 73 SER A CA 1
ATOM 552 C C . SER A 1 73 ? 21.620 4.152 -23.750 1.00 45.31 73 SER A C 1
ATOM 554 O O . SER A 1 73 ? 20.841 4.713 -24.524 1.00 45.31 73 SER A O 1
ATOM 556 N N . CYS A 1 74 ? 22.051 4.718 -22.630 1.00 48.81 74 CYS A N 1
ATOM 557 C CA . CYS A 1 74 ? 21.777 6.055 -22.201 1.00 48.81 74 CYS A CA 1
ATOM 558 C C .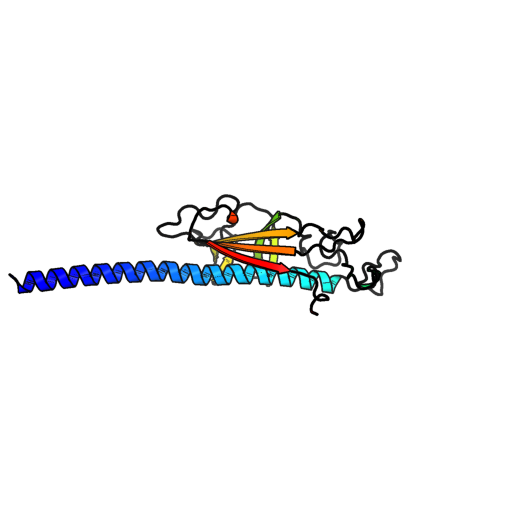 CYS A 1 74 ? 22.971 6.965 -22.478 1.00 48.81 74 CYS A C 1
ATOM 560 O O . CYS A 1 74 ? 23.813 7.145 -21.594 1.00 48.81 74 CYS A O 1
ATOM 562 N N . PRO A 1 75 ? 23.073 7.533 -23.700 1.00 47.03 75 PRO A N 1
ATOM 563 C CA . PRO A 1 75 ? 24.142 8.464 -24.011 1.00 47.03 75 PRO A CA 1
ATOM 564 C C . PRO A 1 75 ? 24.091 9.617 -23.011 1.00 47.03 75 PRO A C 1
ATOM 566 O O . PRO A 1 75 ? 23.023 10.157 -22.727 1.00 47.03 75 PRO A O 1
ATOM 569 N N . ASP A 1 76 ? 25.248 9.961 -22.451 1.00 45.94 76 ASP A N 1
ATOM 570 C CA . ASP A 1 76 ? 25.408 11.076 -21.524 1.00 45.94 76 ASP A CA 1
ATOM 571 C C . ASP A 1 76 ? 24.981 12.364 -22.253 1.00 45.94 76 ASP A C 1
ATOM 573 O O . ASP A 1 76 ? 25.710 12.892 -23.098 1.00 45.94 76 ASP A O 1
ATOM 577 N N . LEU A 1 77 ? 23.756 12.838 -22.001 1.00 50.59 77 LEU A N 1
ATOM 578 C CA . LEU A 1 77 ? 23.175 14.016 -22.652 1.00 50.59 77 LEU A CA 1
ATOM 579 C C . LEU A 1 77 ? 23.729 15.290 -21.997 1.00 50.59 77 LEU A C 1
ATOM 581 O O . LEU A 1 77 ? 22.989 16.105 -21.458 1.00 50.59 77 LEU A O 1
ATOM 585 N N . GLY A 1 78 ? 25.054 15.451 -21.985 1.00 46.94 78 GLY A N 1
ATOM 586 C CA . GLY A 1 78 ? 25.702 16.651 -21.451 1.00 46.94 78 GLY A CA 1
ATOM 587 C C . GLY A 1 78 ? 25.467 16.873 -19.953 1.00 46.94 78 GLY A C 1
ATOM 588 O O . GLY A 1 78 ? 25.303 18.014 -19.527 1.00 46.94 78 GLY A O 1
ATOM 589 N N . GLY A 1 79 ? 25.445 15.800 -19.153 1.00 48.69 79 GLY A N 1
ATOM 590 C CA . GLY A 1 79 ? 25.185 15.868 -17.712 1.00 48.69 79 GLY A CA 1
ATOM 591 C C . GLY A 1 79 ? 23.707 15.770 -17.326 1.00 48.69 79 GLY A C 1
ATOM 592 O O . GLY A 1 79 ? 23.400 15.802 -16.133 1.00 48.69 79 GLY A O 1
ATOM 593 N N . THR A 1 80 ? 22.805 15.614 -18.300 1.00 42.81 80 THR A N 1
ATOM 594 C CA . THR A 1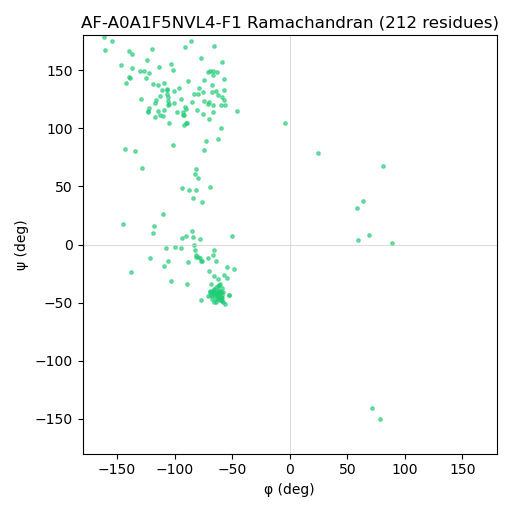 80 ? 21.422 15.196 -18.060 1.00 42.81 80 THR A CA 1
ATOM 595 C C . THR A 1 80 ? 21.388 13.670 -17.997 1.00 42.81 80 THR A C 1
ATOM 597 O O . THR A 1 80 ? 21.838 13.019 -18.946 1.00 42.81 80 THR A O 1
ATOM 600 N N . PRO A 1 81 ? 20.901 13.068 -16.898 1.00 46.25 81 PRO A N 1
ATOM 601 C CA . PRO A 1 81 ? 20.873 11.620 -16.803 1.00 46.25 81 PRO A CA 1
ATOM 602 C C . PRO A 1 81 ? 19.946 11.064 -17.893 1.00 46.25 81 PRO A C 1
ATOM 604 O O . PRO A 1 81 ? 18.984 11.711 -18.302 1.00 46.25 81 PRO A O 1
ATOM 607 N N . CYS A 1 82 ? 20.252 9.875 -18.395 1.00 42.66 82 CYS A N 1
ATOM 608 C CA . CYS A 1 82 ? 19.336 9.089 -19.208 1.00 42.66 82 CYS A CA 1
ATOM 609 C C . CYS A 1 82 ? 18.960 7.822 -18.425 1.00 42.66 82 CYS A C 1
ATOM 611 O O . CYS A 1 82 ? 19.707 7.363 -17.556 1.00 42.66 82 CYS A O 1
ATOM 613 N N . TYR A 1 83 ? 17.767 7.298 -18.708 1.00 50.84 83 TYR A N 1
ATOM 614 C CA . TYR A 1 83 ? 17.068 6.298 -17.914 1.00 50.84 83 TYR A CA 1
ATOM 615 C C . TYR A 1 83 ? 16.776 5.101 -18.815 1.00 50.84 83 TYR A C 1
ATOM 617 O O . TYR A 1 83 ? 16.006 5.259 -19.766 1.00 50.84 83 TYR A O 1
ATOM 625 N N . PRO A 1 84 ? 17.365 3.918 -18.562 1.00 45.72 84 PRO A N 1
ATOM 626 C CA . PRO A 1 84 ? 16.903 2.710 -19.224 1.00 45.72 84 PRO A CA 1
ATOM 627 C C . PRO A 1 84 ? 15.426 2.484 -18.884 1.00 45.72 84 PRO A C 1
ATOM 629 O O . PRO A 1 84 ? 14.909 2.995 -17.885 1.00 45.72 84 PRO A O 1
ATOM 632 N N . LYS A 1 85 ? 14.736 1.735 -19.744 1.00 48.56 85 LYS A N 1
ATOM 633 C CA . LYS A 1 85 ? 13.285 1.491 -19.748 1.00 48.56 85 LYS A CA 1
ATOM 634 C C . LYS A 1 85 ? 12.807 0.618 -18.573 1.00 48.56 85 LYS A C 1
ATOM 636 O O . LYS A 1 85 ? 12.029 -0.309 -18.771 1.00 48.56 85 LYS A O 1
ATOM 641 N N . VAL A 1 86 ? 13.208 0.950 -17.343 1.00 48.22 86 VAL A N 1
ATOM 642 C CA . VAL A 1 86 ? 12.790 0.325 -16.070 1.00 48.22 86 VAL A CA 1
ATOM 643 C C . VAL A 1 86 ? 11.258 0.315 -15.922 1.00 48.22 86 VAL A C 1
ATOM 645 O O . VAL A 1 86 ? 10.711 -0.476 -15.153 1.00 48.22 86 VAL A O 1
ATOM 648 N N . TYR A 1 87 ? 10.569 1.176 -16.681 1.00 49.19 87 TYR A N 1
ATOM 649 C CA . TYR A 1 87 ? 9.133 1.422 -16.586 1.00 49.19 87 TYR A CA 1
ATOM 650 C C . TYR A 1 87 ? 8.331 1.157 -17.879 1.00 49.19 87 TYR A C 1
ATOM 652 O O . TYR A 1 87 ? 7.111 1.085 -17.795 1.00 49.19 87 TYR A O 1
ATOM 660 N N . ASP A 1 88 ? 8.966 0.964 -19.048 1.00 42.94 88 ASP A N 1
ATOM 661 C CA . ASP A 1 88 ? 8.292 1.065 -20.367 1.00 42.94 88 ASP A CA 1
ATOM 662 C C . ASP A 1 88 ? 8.280 -0.205 -21.234 1.00 42.94 88 ASP A C 1
ATOM 664 O O . ASP A 1 88 ? 7.881 -0.156 -22.400 1.00 42.94 88 ASP A O 1
ATOM 668 N N . ALA A 1 89 ? 8.680 -1.365 -20.712 1.00 42.81 89 ALA A N 1
ATOM 669 C CA . ALA A 1 89 ? 8.534 -2.610 -21.463 1.00 42.81 89 ALA A CA 1
ATOM 670 C C . ALA A 1 89 ? 8.135 -3.793 -20.571 1.00 42.81 89 ALA A C 1
ATOM 672 O O . ALA A 1 89 ? 8.696 -3.970 -19.490 1.00 42.81 89 ALA A O 1
ATOM 673 N N . PRO A 1 90 ? 7.213 -4.661 -21.027 1.00 38.34 90 PRO A N 1
ATOM 674 C CA . PRO A 1 90 ? 7.088 -6.001 -20.478 1.00 38.34 90 PRO A CA 1
ATOM 675 C C . PRO A 1 90 ? 8.291 -6.808 -20.986 1.00 38.34 90 PRO A C 1
ATOM 677 O O . PRO A 1 90 ? 8.228 -7.369 -22.081 1.00 38.34 90 PRO A O 1
ATOM 680 N N . PHE A 1 91 ? 9.427 -6.813 -20.282 1.00 42.25 91 PHE A N 1
ATOM 681 C CA . PHE A 1 91 ? 10.574 -7.566 -20.793 1.00 42.25 91 PHE A CA 1
ATOM 682 C C . PHE A 1 91 ? 10.317 -9.072 -20.759 1.00 42.25 91 PHE A C 1
ATOM 684 O O . PHE A 1 91 ? 9.833 -9.637 -19.776 1.00 42.25 91 PHE A O 1
ATOM 691 N N . ARG A 1 92 ? 10.613 -9.688 -21.907 1.00 39.09 92 ARG A N 1
ATOM 692 C CA . ARG A 1 92 ? 10.526 -11.120 -22.171 1.00 39.09 92 ARG A CA 1
ATOM 693 C C . ARG A 1 92 ? 11.412 -11.892 -21.201 1.00 39.09 92 ARG A C 1
ATOM 695 O O . ARG A 1 92 ? 12.607 -11.642 -21.126 1.00 39.09 92 ARG A O 1
ATOM 702 N N . ASP A 1 93 ? 10.784 -12.861 -20.545 1.00 39.38 93 ASP A N 1
ATOM 703 C CA . ASP A 1 93 ? 11.311 -14.176 -20.176 1.00 39.38 93 ASP A CA 1
ATOM 704 C C . ASP A 1 93 ? 12.833 -14.311 -20.033 1.00 39.38 93 ASP A C 1
ATOM 706 O O . ASP A 1 93 ? 13.496 -14.959 -20.838 1.00 39.38 93 ASP A O 1
ATOM 710 N N . LEU A 1 94 ? 13.347 -13.841 -18.900 1.00 36.31 94 LEU A N 1
ATOM 711 C CA . LEU A 1 94 ? 14.367 -14.569 -18.143 1.00 36.31 94 LEU A CA 1
ATOM 712 C C . LEU A 1 94 ? 13.880 -14.679 -16.689 1.00 36.31 94 LEU A C 1
ATOM 714 O O . LEU A 1 94 ? 14.394 -14.046 -15.778 1.00 36.31 94 LEU A O 1
ATOM 718 N N . ASN A 1 95 ? 12.783 -15.430 -16.531 1.00 35.12 95 ASN A N 1
ATOM 719 C CA . ASN A 1 95 ? 12.100 -15.861 -15.302 1.00 35.12 95 ASN A CA 1
ATOM 720 C C . ASN A 1 95 ? 12.785 -15.476 -13.963 1.00 35.12 95 ASN A C 1
ATOM 722 O O . ASN A 1 95 ? 13.710 -16.158 -13.514 1.00 35.12 95 ASN A O 1
ATOM 726 N N . PRO A 1 96 ? 12.227 -14.463 -13.272 1.00 37.31 96 PRO A N 1
ATOM 727 C CA . PRO A 1 96 ? 11.348 -14.753 -12.141 1.00 37.31 96 PRO A CA 1
ATOM 728 C C . PRO A 1 96 ? 9.983 -14.093 -12.371 1.00 37.31 96 PRO A C 1
ATOM 730 O O . PRO A 1 96 ? 9.861 -12.874 -12.449 1.00 37.31 96 PRO A O 1
ATOM 733 N N . ALA A 1 97 ? 8.946 -14.907 -12.533 1.00 38.69 97 ALA A N 1
ATOM 734 C CA . ALA A 1 97 ? 7.609 -14.471 -12.920 1.00 38.69 97 ALA A CA 1
ATOM 735 C C . ALA A 1 97 ? 7.082 -13.233 -12.150 1.00 38.69 97 ALA A C 1
ATOM 737 O O . ALA A 1 97 ? 6.736 -13.309 -10.970 1.00 38.69 97 ALA A O 1
ATOM 738 N N . SER A 1 98 ? 6.900 -12.147 -12.914 1.00 46.09 98 SER A N 1
ATOM 739 C CA . SER A 1 98 ? 6.008 -10.988 -12.712 1.00 46.09 98 SER A CA 1
ATOM 740 C C . SER A 1 98 ? 6.435 -9.854 -11.766 1.00 46.09 98 SER A C 1
ATOM 742 O O . SER A 1 98 ? 5.749 -9.556 -10.790 1.00 46.09 98 SER A O 1
ATOM 744 N N . TYR A 1 99 ? 7.480 -9.108 -12.141 1.00 49.50 99 TYR A N 1
ATOM 745 C CA . TYR A 1 99 ? 7.551 -7.684 -11.786 1.00 49.50 99 TYR A CA 1
ATOM 746 C C . TYR A 1 99 ? 6.737 -6.855 -12.802 1.00 49.50 99 TYR A C 1
ATOM 748 O O . TYR A 1 99 ? 6.881 -7.064 -14.008 1.00 49.50 99 TYR A O 1
ATOM 756 N N . PRO A 1 100 ? 5.832 -5.964 -12.360 1.00 51.09 100 PRO A N 1
ATOM 757 C CA . PRO A 1 100 ? 4.928 -5.234 -13.249 1.0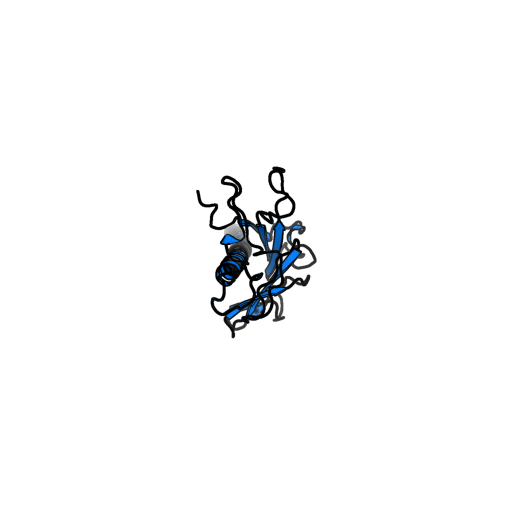0 51.09 100 PRO A CA 1
ATOM 758 C C . PRO A 1 100 ? 5.649 -4.114 -14.015 1.00 51.09 100 PRO A C 1
ATOM 760 O O . PRO A 1 100 ? 6.449 -3.375 -13.441 1.00 51.09 100 PRO A O 1
ATOM 763 N N . ALA A 1 101 ? 5.286 -3.913 -15.285 1.00 58.34 101 ALA A N 1
ATOM 764 C CA . ALA A 1 101 ? 5.489 -2.619 -15.932 1.00 58.34 101 ALA A CA 1
ATOM 765 C C . ALA A 1 101 ? 4.561 -1.603 -15.243 1.00 58.34 101 ALA A C 1
ATOM 767 O O . ALA A 1 101 ? 3.342 -1.807 -15.187 1.00 58.34 101 ALA A O 1
ATOM 768 N N . PHE A 1 102 ? 5.128 -0.552 -14.651 1.00 64.69 102 PHE A N 1
ATOM 769 C CA . PHE A 1 102 ? 4.338 0.464 -13.962 1.00 64.69 102 PHE A CA 1
ATOM 770 C C . PHE A 1 102 ? 3.734 1.446 -14.964 1.00 64.69 102 PHE A C 1
ATOM 772 O O . PHE A 1 102 ? 4.438 2.016 -15.788 1.00 64.69 102 PHE A O 1
ATOM 779 N N . ALA A 1 103 ? 2.430 1.674 -14.848 1.00 69.88 103 ALA A N 1
ATOM 780 C CA . ALA A 1 103 ? 1.695 2.693 -15.585 1.00 69.88 103 ALA A CA 1
ATOM 781 C C . ALA A 1 103 ? 1.056 3.689 -14.607 1.00 69.88 103 ALA A C 1
ATOM 783 O O . ALA A 1 103 ? 0.985 3.430 -13.402 1.00 69.88 103 ALA A O 1
ATOM 784 N N . ASP A 1 104 ? 0.562 4.811 -15.135 1.00 78.56 104 ASP A N 1
ATOM 785 C CA . ASP A 1 104 ? -0.310 5.731 -14.398 1.00 78.56 104 ASP A CA 1
ATOM 786 C C . ASP A 1 104 ? -1.609 4.991 -14.010 1.00 78.56 104 ASP A C 1
ATOM 788 O O . ASP A 1 104 ? -2.562 4.923 -14.789 1.00 78.56 104 ASP A O 1
ATOM 792 N N . ALA A 1 105 ? -1.631 4.368 -12.829 1.00 84.62 105 ALA A N 1
ATOM 793 C CA . ALA A 1 105 ? -2.701 3.471 -12.404 1.00 84.62 105 ALA A CA 1
ATOM 794 C C . ALA A 1 105 ? -2.742 3.264 -10.881 1.00 84.62 105 ALA A C 1
ATOM 796 O O . ALA A 1 105 ? -1.816 3.598 -10.133 1.00 84.62 105 ALA A O 1
ATOM 797 N N . ASN A 1 106 ? -3.849 2.675 -10.428 1.00 90.50 106 ASN A N 1
ATOM 798 C CA . ASN A 1 106 ? -4.016 2.204 -9.062 1.00 90.50 106 ASN A CA 1
ATOM 799 C C . ASN A 1 106 ? -3.696 0.710 -8.988 1.00 90.50 106 ASN A C 1
ATOM 801 O O . ASN A 1 106 ? -4.158 -0.078 -9.812 1.00 90.50 106 ASN A O 1
ATOM 805 N N . TYR A 1 107 ? -2.932 0.336 -7.971 1.00 89.44 107 TYR A N 1
ATOM 806 C CA . TYR A 1 107 ? -2.484 -1.023 -7.734 1.00 89.44 107 TYR A CA 1
ATOM 807 C C . TYR A 1 107 ? -2.839 -1.477 -6.323 1.00 89.44 107 TYR A C 1
ATOM 809 O O . TYR A 1 107 ? -2.822 -0.697 -5.363 1.00 89.44 107 TYR A O 1
ATOM 817 N N . ARG A 1 108 ? -3.070 -2.782 -6.184 1.00 90.62 108 ARG A N 1
ATOM 818 C CA . ARG A 1 108 ? -2.971 -3.487 -4.907 1.00 90.62 108 ARG A CA 1
ATOM 819 C C . ARG A 1 108 ? -1.661 -4.254 -4.823 1.00 90.62 108 ARG A C 1
ATOM 821 O O . ARG A 1 108 ? -1.104 -4.674 -5.834 1.00 90.62 108 ARG A O 1
ATOM 828 N N . LEU A 1 109 ? -1.167 -4.410 -3.598 1.00 90.31 109 LEU A N 1
ATOM 829 C CA . LEU A 1 109 ? 0.073 -5.120 -3.305 1.00 90.31 109 LEU A CA 1
ATOM 830 C C . LEU A 1 109 ? -0.253 -6.438 -2.611 1.00 90.31 109 LEU A C 1
ATOM 832 O O . LEU A 1 109 ? -0.740 -6.435 -1.476 1.00 90.31 109 LEU A O 1
ATOM 836 N N . ASN A 1 110 ? 0.078 -7.545 -3.265 1.00 88.81 110 ASN A N 1
ATOM 837 C CA . ASN A 1 110 ? -0.148 -8.891 -2.762 1.00 88.81 110 ASN A CA 1
ATOM 838 C C . ASN A 1 110 ? 1.168 -9.501 -2.286 1.00 88.81 110 ASN A C 1
ATOM 840 O O . ASN A 1 110 ? 2.096 -9.688 -3.074 1.00 88.81 110 ASN A O 1
ATOM 844 N N . PHE A 1 111 ? 1.223 -9.869 -1.009 1.00 87.50 111 PHE A N 1
ATOM 845 C CA . PHE A 1 111 ? 2.311 -10.672 -0.468 1.00 87.50 111 PHE A CA 1
ATOM 846 C C . PHE A 1 111 ? 1.924 -12.149 -0.479 1.00 87.50 111 PHE A C 1
ATOM 848 O O . PHE A 1 111 ? 0.896 -12.526 0.087 1.00 87.50 111 PHE A O 1
ATOM 855 N N . ASN A 1 112 ? 2.752 -12.990 -1.095 1.00 84.81 112 ASN A N 1
ATOM 856 C CA . ASN A 1 112 ? 2.619 -14.436 -0.986 1.00 84.81 112 ASN A CA 1
ATOM 857 C C . ASN A 1 112 ? 3.502 -14.939 0.172 1.00 84.81 112 ASN A C 1
ATOM 859 O O . ASN A 1 112 ? 4.728 -14.918 0.044 1.00 84.81 112 ASN A O 1
ATOM 863 N N . PRO A 1 113 ? 2.929 -15.429 1.287 1.00 82.12 113 PRO A N 1
ATOM 864 C CA . PRO A 1 113 ? 3.713 -15.848 2.449 1.00 82.12 113 PRO A CA 1
ATOM 865 C C . PRO A 1 113 ? 4.517 -17.135 2.211 1.00 82.12 113 PRO A C 1
ATOM 867 O O . PRO A 1 113 ? 5.518 -17.368 2.888 1.00 82.12 113 PRO A O 1
ATOM 870 N N . THR A 1 114 ? 4.113 -17.971 1.248 1.00 84.94 114 THR A N 1
ATOM 871 C CA . THR A 1 114 ? 4.801 -19.225 0.912 1.00 84.94 114 THR A CA 1
ATOM 872 C C . THR A 1 114 ? 6.057 -18.965 0.090 1.00 84.94 114 THR A C 1
ATOM 874 O O . THR A 1 114 ? 7.117 -19.496 0.412 1.00 84.94 114 THR A O 1
ATOM 877 N N . THR A 1 115 ? 5.953 -18.136 -0.951 1.00 83.62 115 THR A N 1
ATOM 878 C CA . THR A 1 115 ? 7.097 -17.800 -1.816 1.00 83.62 115 THR A CA 1
ATOM 879 C C . THR A 1 115 ? 7.894 -16.603 -1.304 1.00 83.62 115 THR A C 1
ATOM 881 O O . THR A 1 115 ? 9.025 -16.407 -1.732 1.00 83.62 115 THR A O 1
ATOM 884 N N . ARG A 1 116 ? 7.336 -15.829 -0.360 1.00 83.25 116 ARG A N 1
ATOM 885 C CA . ARG A 1 116 ? 7.877 -14.559 0.160 1.00 83.25 116 ARG A CA 1
ATOM 886 C C . ARG A 1 116 ? 8.073 -13.501 -0.924 1.00 83.25 116 ARG A C 1
ATOM 888 O O . ARG A 1 116 ? 8.973 -12.671 -0.828 1.00 83.25 116 ARG A O 1
ATOM 895 N N . VAL A 1 117 ? 7.226 -13.536 -1.949 1.00 81.94 117 VAL A N 1
ATOM 896 C CA . VAL A 1 117 ? 7.290 -12.627 -3.095 1.00 81.94 117 VAL A CA 1
ATOM 897 C C . VAL A 1 117 ? 6.131 -11.642 -3.046 1.00 81.94 117 VAL A C 1
ATOM 899 O O . VAL A 1 117 ? 4.994 -12.005 -2.730 1.00 81.94 117 VAL A O 1
ATOM 902 N N . TRP A 1 118 ? 6.441 -10.392 -3.374 1.00 85.62 118 TRP A N 1
ATOM 903 C CA . TRP A 1 118 ? 5.457 -9.351 -3.622 1.00 85.62 118 TRP A CA 1
ATOM 904 C C . TRP A 1 118 ? 5.047 -9.349 -5.088 1.00 85.62 118 TRP A C 1
ATOM 906 O O . TRP A 1 118 ? 5.880 -9.489 -5.975 1.00 85.62 118 TRP A O 1
ATOM 916 N N . SER A 1 119 ? 3.763 -9.136 -5.333 1.00 84.75 119 SER A N 1
ATOM 917 C CA . SER A 1 119 ? 3.197 -8.934 -6.666 1.00 84.75 119 SER A CA 1
ATOM 918 C C . SER A 1 119 ? 2.195 -7.788 -6.626 1.00 84.75 119 SER A C 1
ATOM 920 O O . SER A 1 119 ? 1.752 -7.378 -5.547 1.00 84.75 119 SER A O 1
ATOM 922 N N . THR A 1 120 ? 1.839 -7.262 -7.793 1.00 85.38 120 THR A N 1
ATOM 923 C CA . THR A 1 120 ? 0.809 -6.232 -7.918 1.00 85.38 120 THR A CA 1
ATOM 924 C C . THR A 1 120 ? -0.288 -6.671 -8.867 1.00 85.38 120 THR A C 1
ATOM 926 O O . THR A 1 120 ? -0.085 -7.532 -9.722 1.00 85.38 120 THR A O 1
ATOM 929 N N . ASP A 1 121 ? -1.456 -6.057 -8.728 1.00 85.19 121 ASP A N 1
ATOM 930 C CA . ASP A 1 121 ? -2.490 -6.085 -9.755 1.00 85.19 121 ASP A CA 1
ATOM 931 C C . ASP A 1 121 ? -3.391 -4.843 -9.640 1.00 85.19 121 ASP A C 1
ATOM 933 O O . ASP A 1 121 ? -3.218 -4.036 -8.727 1.00 85.19 121 ASP A O 1
ATOM 937 N N . THR A 1 122 ? -4.327 -4.677 -10.574 1.00 87.19 122 THR A N 1
ATOM 938 C CA . THR A 1 122 ? -5.116 -3.448 -10.773 1.00 87.19 122 THR A CA 1
ATOM 939 C C . THR A 1 122 ? -6.593 -3.592 -10.397 1.00 87.19 122 THR A C 1
ATOM 941 O O . THR A 1 122 ? -7.453 -2.944 -10.985 1.00 87.19 122 THR A O 1
ATOM 944 N N . SER A 1 123 ? -6.932 -4.500 -9.488 1.00 87.06 123 SER A N 1
ATOM 945 C CA . SER A 1 123 ? -8.309 -4.626 -9.002 1.00 87.06 123 SER A CA 1
ATOM 946 C C . SER A 1 123 ? -8.732 -3.461 -8.120 1.00 87.06 123 SER A C 1
ATOM 948 O O . SER A 1 123 ? -7.955 -2.971 -7.305 1.00 87.06 123 SER A O 1
ATOM 950 N N . ASP A 1 124 ? -10.022 -3.145 -8.182 1.00 86.88 124 ASP A N 1
ATOM 951 C CA . ASP A 1 124 ? -10.644 -2.072 -7.405 1.00 86.88 124 ASP A CA 1
ATOM 952 C C . ASP A 1 124 ? -11.012 -2.467 -5.961 1.00 86.88 124 ASP A C 1
ATOM 954 O O . ASP A 1 124 ? -11.457 -1.625 -5.182 1.00 86.88 124 ASP A O 1
ATOM 958 N N . ASP A 1 125 ? -10.838 -3.739 -5.579 1.00 89.50 125 ASP A N 1
ATOM 959 C CA . ASP A 1 125 ? -10.920 -4.171 -4.177 1.00 89.50 125 ASP A CA 1
ATOM 960 C C . ASP A 1 125 ? -9.563 -4.078 -3.463 1.00 89.50 125 ASP A C 1
ATOM 962 O O . ASP A 1 125 ? -8.682 -4.933 -3.619 1.00 89.50 125 ASP A O 1
ATOM 966 N N . TYR A 1 126 ? -9.445 -3.052 -2.623 1.00 92.81 126 TYR A N 1
ATOM 967 C CA . TYR A 1 126 ? -8.266 -2.756 -1.812 1.00 92.81 126 TYR A CA 1
ATOM 968 C C . TYR A 1 126 ? -8.319 -3.354 -0.400 1.00 92.81 126 TYR A C 1
ATOM 970 O O . TYR A 1 126 ? -7.436 -3.074 0.413 1.00 92.81 126 TYR A O 1
ATOM 978 N N . SER A 1 127 ? -9.334 -4.160 -0.074 1.00 92.94 127 SER A N 1
ATOM 979 C CA . SER A 1 127 ? -9.533 -4.718 1.268 1.00 92.94 127 SER A CA 1
ATOM 980 C C . SER A 1 127 ? -8.372 -5.619 1.695 1.00 92.94 127 SER A C 1
ATOM 982 O O . SER A 1 127 ? -8.005 -6.559 0.994 1.00 92.94 127 SER A O 1
ATOM 984 N N . LEU A 1 128 ? -7.827 -5.366 2.885 1.00 93.75 128 LEU A N 1
ATOM 985 C CA . LEU A 1 128 ? -6.818 -6.191 3.542 1.00 93.75 128 LEU A CA 1
ATOM 986 C C . LEU A 1 128 ? -7.446 -6.982 4.689 1.00 93.75 128 LEU A C 1
ATOM 988 O O . LEU A 1 128 ? -8.021 -6.430 5.636 1.00 93.75 128 LEU A O 1
ATOM 992 N N . TYR A 1 129 ? -7.299 -8.294 4.621 1.00 93.94 129 TYR A N 1
ATOM 993 C CA . TYR A 1 129 ? -7.779 -9.246 5.605 1.00 93.94 129 TYR A CA 1
ATOM 994 C C . TYR A 1 129 ? -6.602 -9.794 6.402 1.00 93.94 129 TYR A C 1
ATOM 996 O O . TYR A 1 129 ? -5.611 -10.259 5.830 1.00 93.94 129 TYR A O 1
ATOM 1004 N N . LEU A 1 130 ? -6.729 -9.755 7.728 1.00 93.19 130 LEU A N 1
ATOM 1005 C CA . LEU A 1 130 ? -5.754 -10.350 8.632 1.00 93.19 130 LEU A CA 1
ATOM 1006 C C . LEU A 1 130 ? -5.834 -11.874 8.522 1.00 93.19 130 LEU A C 1
ATOM 1008 O O . LEU A 1 130 ? -6.890 -12.465 8.742 1.00 93.19 130 LEU A O 1
ATOM 1012 N N . GLN A 1 131 ? -4.719 -12.507 8.193 1.00 92.69 131 GLN A N 1
ATOM 1013 C CA . GLN A 1 131 ? -4.617 -13.952 8.036 1.00 92.69 131 GLN A CA 1
ATOM 1014 C C . GLN A 1 131 ? -4.215 -14.633 9.354 1.00 92.69 131 GLN A C 1
ATOM 1016 O O . GLN A 1 131 ? -3.849 -13.986 10.343 1.00 92.69 131 GLN A O 1
ATOM 1021 N N . ALA A 1 132 ? -4.297 -15.966 9.389 1.00 91.25 132 ALA A N 1
ATOM 1022 C CA . ALA A 1 132 ? -3.941 -16.753 10.573 1.00 91.25 132 ALA A CA 1
ATOM 1023 C C . ALA A 1 132 ? -2.467 -16.568 10.988 1.00 91.25 132 ALA A C 1
ATOM 1025 O O . ALA A 1 132 ? -2.164 -16.530 12.183 1.00 91.25 132 ALA A O 1
ATOM 1026 N N . ASP A 1 133 ? -1.581 -16.372 10.008 1.00 89.19 133 ASP A N 1
ATOM 1027 C CA . ASP A 1 133 ? -0.144 -16.108 10.166 1.00 89.19 133 ASP A CA 1
ATOM 1028 C C . ASP A 1 133 ? 0.186 -14.658 10.575 1.00 89.19 133 ASP A C 1
ATOM 1030 O O . ASP A 1 133 ? 1.354 -14.296 10.683 1.00 89.19 133 ASP A O 1
ATOM 1034 N N . LYS A 1 134 ? -0.840 -13.836 10.840 1.00 88.69 134 LYS A N 1
ATOM 1035 C CA . LYS A 1 134 ? -0.746 -12.406 11.177 1.00 88.69 134 LYS A CA 1
ATOM 1036 C C . LYS A 1 134 ? -0.297 -11.495 10.032 1.00 88.69 134 LYS A C 1
ATOM 1038 O O . LYS A 1 134 ? -0.112 -10.303 10.276 1.00 88.69 134 LYS A O 1
ATOM 1043 N N . SER A 1 135 ? -0.186 -12.003 8.807 1.00 88.44 135 SER A N 1
ATOM 1044 C CA . SER A 1 135 ? -0.008 -11.172 7.617 1.00 88.44 135 SER A CA 1
ATOM 1045 C C . SER A 1 135 ? -1.327 -10.518 7.193 1.00 88.44 135 SER A C 1
ATOM 1047 O O . SER A 1 135 ? -2.419 -10.958 7.570 1.00 88.44 135 SER A O 1
ATOM 1049 N N . TY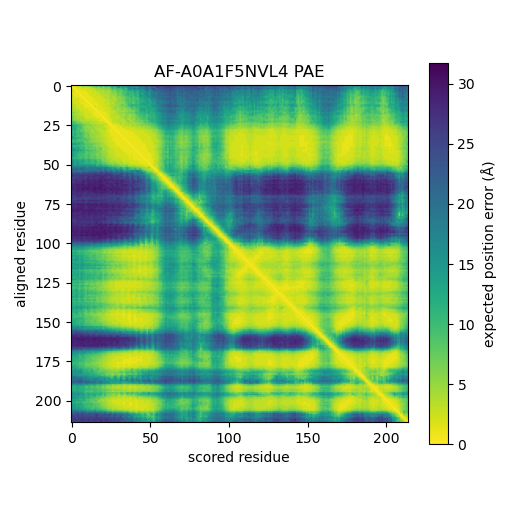R A 1 136 ? -1.231 -9.452 6.403 1.00 92.06 136 TYR A N 1
ATOM 1050 C CA . TYR A 1 136 ? -2.373 -8.891 5.691 1.00 92.06 136 TYR A CA 1
ATOM 1051 C C . TYR A 1 136 ? -2.335 -9.354 4.240 1.00 92.06 136 TYR A C 1
ATOM 1053 O O . TYR A 1 136 ? -1.307 -9.247 3.577 1.00 92.06 136 TYR A O 1
ATOM 1061 N N . SER A 1 137 ? -3.469 -9.839 3.742 1.00 92.56 137 SER A N 1
ATOM 1062 C CA . SER A 1 137 ? -3.615 -10.231 2.341 1.00 92.56 137 SER A CA 1
ATOM 1063 C C . SER A 1 137 ? -4.976 -9.814 1.795 1.00 92.56 137 SER A C 1
ATOM 1065 O O . SER A 1 137 ? -5.887 -9.501 2.561 1.00 92.56 137 SER A O 1
ATOM 1067 N N . HIS A 1 138 ? -5.132 -9.853 0.476 1.00 91.25 138 HIS A N 1
ATOM 1068 C CA . HIS A 1 138 ? -6.408 -9.596 -0.190 1.00 91.25 138 HIS A CA 1
ATOM 1069 C C . HIS A 1 138 ? -7.326 -10.836 -0.233 1.00 91.25 138 HIS A C 1
ATOM 1071 O O . HIS A 1 138 ? -8.449 -10.758 -0.724 1.00 91.25 138 HIS A O 1
ATOM 1077 N N . ALA A 1 139 ? -6.889 -11.982 0.310 1.00 90.56 139 ALA A N 1
ATOM 1078 C CA . ALA A 1 139 ? -7.727 -13.171 0.422 1.00 90.56 139 ALA A CA 1
ATOM 1079 C C . ALA A 1 139 ? -8.767 -12.993 1.536 1.00 90.56 139 ALA A C 1
ATOM 1081 O O . ALA A 1 139 ? -8.419 -12.751 2.696 1.00 90.56 139 ALA A O 1
ATOM 1082 N N . GLN A 1 140 ? -10.043 -13.137 1.180 1.00 91.38 140 GLN A N 1
ATOM 1083 C CA . GLN A 1 140 ? -11.159 -12.913 2.090 1.00 91.38 140 GLN A CA 1
ATOM 1084 C C . GLN A 1 140 ? -11.048 -13.784 3.351 1.00 91.38 140 GLN A C 1
ATOM 1086 O O . GLN A 1 140 ? -11.063 -15.010 3.284 1.00 91.38 140 GLN A O 1
ATOM 1091 N N . ASN A 1 141 ? -10.987 -13.136 4.514 1.00 92.00 141 ASN A N 1
ATOM 1092 C CA . ASN A 1 141 ? -10.977 -13.799 5.817 1.00 92.00 141 ASN A CA 1
ATOM 1093 C C . ASN A 1 141 ? -11.776 -12.974 6.836 1.00 92.00 141 ASN A C 1
ATOM 1095 O O . ASN A 1 141 ? -11.232 -12.156 7.580 1.00 92.00 141 ASN A O 1
ATOM 1099 N N . GLY A 1 142 ? -13.100 -13.143 6.823 1.00 89.31 142 GLY A N 1
ATOM 1100 C CA . GLY A 1 142 ? -14.010 -12.397 7.691 1.00 89.31 142 GLY A CA 1
ATOM 1101 C C . GLY A 1 142 ? -14.148 -10.926 7.293 1.00 89.31 142 GLY A C 1
ATOM 1102 O O . GLY A 1 142 ? -14.238 -10.590 6.114 1.00 89.31 142 GLY A O 1
ATOM 1103 N N . GLN A 1 143 ? -14.219 -10.041 8.288 1.00 89.06 143 GLN A N 1
ATOM 1104 C CA . GLN A 1 143 ? -14.395 -8.608 8.072 1.00 89.06 143 GLN A CA 1
ATOM 1105 C C . GLN A 1 143 ? -13.036 -7.907 7.966 1.00 89.06 143 GLN A C 1
ATOM 1107 O O . GLN A 1 143 ? -12.271 -7.872 8.928 1.00 89.06 143 GLN A O 1
ATOM 1112 N N . SER A 1 144 ? -12.764 -7.291 6.815 1.00 91.38 144 SER A N 1
ATOM 1113 C CA . SER A 1 144 ? -11.582 -6.446 6.650 1.00 91.38 144 SER A CA 1
ATOM 1114 C C . SER A 1 144 ? -11.683 -5.177 7.513 1.00 91.38 144 SER A C 1
ATOM 1116 O O . SER A 1 144 ? -12.748 -4.552 7.628 1.00 91.38 144 SER A O 1
ATOM 1118 N N . VAL A 1 145 ? -10.562 -4.834 8.153 1.00 92.12 145 VAL A N 1
ATOM 1119 C CA . VAL A 1 145 ? -10.401 -3.633 8.989 1.00 92.12 145 VAL A CA 1
ATOM 1120 C C . VAL A 1 145 ? -9.626 -2.547 8.250 1.00 92.12 145 VAL A C 1
ATOM 1122 O O . VAL A 1 145 ? -9.889 -1.373 8.482 1.00 92.12 145 VAL A O 1
ATOM 1125 N N . PHE A 1 146 ? -8.705 -2.923 7.364 1.00 94.06 146 PHE A N 1
ATOM 1126 C CA . PHE A 1 146 ? -7.831 -2.012 6.630 1.00 94.06 146 PHE A CA 1
ATOM 1127 C C . PHE A 1 146 ? -8.016 -2.214 5.133 1.00 94.06 146 PHE A C 1
ATOM 1129 O O . PHE A 1 146 ? -8.237 -3.336 4.702 1.00 94.06 146 PHE A O 1
ATOM 1136 N N . ALA A 1 147 ? -7.879 -1.162 4.340 1.00 94.44 147 ALA A N 1
ATOM 1137 C CA . ALA A 1 147 ? -7.730 -1.249 2.894 1.00 94.44 147 ALA A CA 1
ATOM 1138 C C . ALA A 1 147 ? -6.457 -0.515 2.483 1.00 94.44 147 ALA A C 1
ATOM 1140 O O . ALA A 1 147 ? -6.142 0.516 3.079 1.00 94.44 147 ALA A O 1
ATOM 1141 N N . ARG A 1 148 ? -5.734 -1.031 1.486 1.00 94.50 148 ARG A N 1
ATOM 1142 C CA . ARG A 1 148 ? -4.510 -0.415 0.960 1.00 94.50 148 ARG A CA 1
ATOM 1143 C C . ARG A 1 148 ? -4.570 -0.291 -0.553 1.00 94.50 148 ARG A C 1
ATOM 1145 O O . ARG A 1 148 ? -4.686 -1.297 -1.246 1.00 94.50 148 ARG A O 1
ATOM 1152 N N . GLN A 1 149 ? -4.371 0.930 -1.027 1.00 94.50 149 GLN A N 1
ATOM 1153 C CA . GLN A 1 149 ? -4.184 1.271 -2.431 1.00 94.50 149 GLN A CA 1
ATOM 1154 C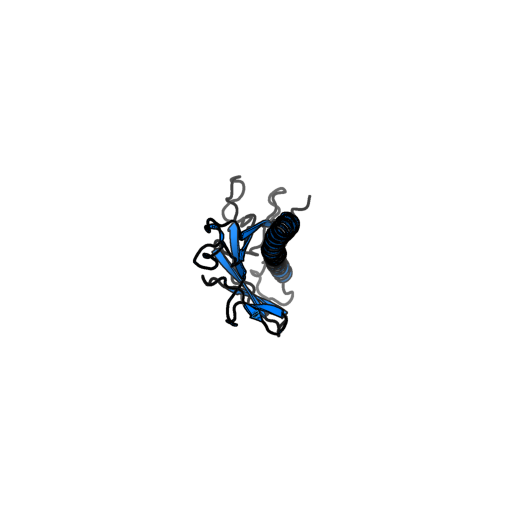 C . GLN A 1 149 ? -2.809 1.899 -2.606 1.00 94.50 149 GLN A C 1
ATOM 1156 O O . GLN A 1 149 ? -2.392 2.737 -1.804 1.00 94.50 149 GLN A O 1
ATOM 1161 N N . VAL A 1 150 ? -2.126 1.521 -3.678 1.00 93.44 150 VAL A N 1
ATOM 1162 C CA . VAL A 1 150 ? -0.914 2.191 -4.132 1.00 93.44 150 VAL A CA 1
ATOM 1163 C C . VAL A 1 150 ? -1.204 2.827 -5.475 1.00 93.44 150 VAL A C 1
ATOM 1165 O O . VAL A 1 150 ? -1.490 2.141 -6.449 1.00 93.44 150 VAL A O 1
ATOM 1168 N N . LYS A 1 151 ? -1.156 4.150 -5.522 1.00 92.31 151 LYS A N 1
ATOM 1169 C CA . LYS A 1 151 ? -1.352 4.924 -6.739 1.00 92.31 151 LYS A CA 1
ATOM 1170 C C . LYS A 1 151 ? 0.002 5.337 -7.274 1.00 92.31 151 LYS A C 1
ATOM 1172 O O . LYS A 1 151 ? 0.786 5.974 -6.568 1.00 92.31 151 LYS A O 1
ATOM 1177 N N . LEU A 1 152 ? 0.265 4.937 -8.507 1.00 87.69 152 LEU A N 1
ATOM 1178 C CA . LEU A 1 152 ? 1.482 5.267 -9.221 1.00 87.69 152 LEU A CA 1
ATOM 1179 C C . LEU A 1 152 ? 1.145 6.305 -10.275 1.00 87.69 152 LEU A C 1
ATOM 1181 O O . LEU A 1 152 ? 0.146 6.186 -10.984 1.00 87.69 152 LEU A O 1
ATOM 1185 N N . SER A 1 153 ? 1.966 7.342 -10.341 1.00 84.62 153 SER A N 1
ATOM 1186 C CA . SER A 1 153 ? 1.867 8.346 -11.387 1.00 84.62 153 SER A CA 1
ATOM 1187 C C . SER A 1 153 ? 3.238 8.879 -11.752 1.00 84.62 153 SER A C 1
ATOM 1189 O O . SER A 1 153 ? 4.144 8.870 -10.925 1.00 84.62 153 SER A O 1
ATOM 1191 N N . PHE A 1 154 ? 3.398 9.373 -12.967 1.00 77.31 154 PHE A N 1
ATOM 1192 C CA . PHE A 1 154 ? 4.662 9.927 -13.429 1.00 77.31 154 PHE A CA 1
ATOM 1193 C C . PHE A 1 154 ? 4.594 11.453 -13.510 1.00 77.31 154 PHE A C 1
ATOM 1195 O O . PHE A 1 154 ? 3.665 12.019 -14.096 1.00 77.31 154 PHE A O 1
ATOM 1202 N N . ALA A 1 155 ? 5.602 12.143 -12.976 1.00 73.75 155 ALA A N 1
ATOM 1203 C CA . ALA A 1 155 ? 5.692 13.597 -13.080 1.00 73.75 155 ALA A CA 1
ATOM 1204 C C . ALA A 1 155 ? 5.690 14.048 -14.559 1.00 73.75 155 ALA A C 1
ATOM 1206 O O . ALA A 1 155 ? 6.242 13.348 -15.419 1.00 73.75 155 ALA A O 1
ATOM 1207 N N . PRO A 1 156 ? 5.041 15.178 -14.896 1.00 67.31 156 PRO A N 1
ATOM 1208 C CA . PRO A 1 156 ? 5.074 15.711 -16.252 1.00 67.31 156 PRO A CA 1
ATOM 1209 C C . PRO A 1 156 ? 6.489 16.183 -16.611 1.00 67.31 156 PRO A C 1
ATOM 1211 O O . PRO A 1 156 ? 7.207 16.707 -15.762 1.00 67.31 156 PRO A O 1
ATOM 1214 N N . ILE A 1 157 ? 6.868 16.034 -17.881 1.00 63.19 157 ILE A N 1
ATOM 1215 C CA . ILE A 1 157 ? 8.130 16.563 -18.416 1.00 63.19 157 ILE A CA 1
ATOM 1216 C C . ILE A 1 157 ? 7.955 18.076 -18.587 1.00 63.19 157 ILE A C 1
ATOM 1218 O O . ILE A 1 157 ? 7.136 18.515 -19.394 1.00 63.19 157 ILE A O 1
ATOM 1222 N N . THR A 1 158 ? 8.668 18.880 -17.799 1.00 57.09 158 THR A N 1
ATOM 1223 C CA . THR A 1 158 ? 8.471 20.342 -17.735 1.00 57.09 158 THR A CA 1
ATOM 1224 C C . THR A 1 158 ? 9.556 21.156 -18.430 1.00 57.09 158 THR A C 1
ATOM 1226 O O . THR A 1 158 ? 9.347 22.342 -18.673 1.00 57.09 158 THR A O 1
ATOM 1229 N N . ASP A 1 159 ? 10.695 20.560 -18.771 1.00 52.97 159 ASP A N 1
ATOM 1230 C CA . ASP A 1 159 ? 11.900 21.293 -19.162 1.00 52.97 159 ASP A CA 1
ATOM 1231 C C . ASP A 1 159 ? 12.234 21.231 -20.660 1.00 52.97 159 ASP A C 1
ATOM 1233 O O . ASP A 1 159 ? 13.170 21.896 -21.096 1.00 52.97 159 ASP A O 1
ATOM 1237 N N . GLY A 1 160 ? 11.469 20.493 -21.475 1.00 50.50 160 GLY A N 1
ATOM 1238 C CA . GLY A 1 160 ? 11.629 20.453 -22.940 1.00 50.50 160 GLY A CA 1
ATOM 1239 C C . GLY A 1 160 ? 13.010 19.986 -23.434 1.00 50.50 160 GLY A C 1
ATOM 1240 O O . GLY A 1 160 ? 13.258 19.979 -24.638 1.00 50.50 160 GLY A O 1
ATOM 1241 N N . SER A 1 161 ? 13.895 19.590 -22.517 1.00 45.50 161 SER A N 1
ATOM 1242 C CA . SER A 1 161 ? 15.283 19.178 -22.741 1.00 45.50 161 SER A CA 1
ATOM 1243 C C . SER A 1 161 ? 15.383 17.722 -23.210 1.00 45.50 161 SER A C 1
ATOM 1245 O O . SER A 1 161 ? 16.429 17.285 -23.686 1.00 45.50 161 SER A O 1
ATOM 1247 N N . CYS A 1 162 ? 14.273 16.987 -23.140 1.00 48.75 162 CYS A N 1
ATOM 1248 C CA . CYS A 1 162 ? 14.196 15.591 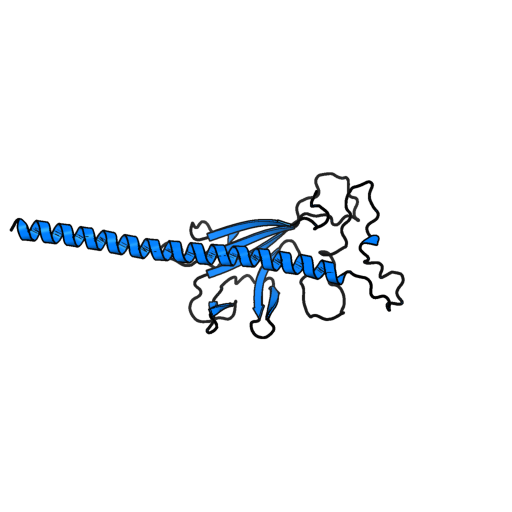-23.514 1.00 48.75 162 CYS A CA 1
ATOM 1249 C C . CYS A 1 162 ? 13.242 15.379 -24.688 1.00 48.75 162 CYS A C 1
ATOM 1251 O O . CYS A 1 162 ? 12.023 15.506 -24.580 1.00 48.75 162 CYS A O 1
ATOM 1253 N N . SER A 1 163 ? 13.834 15.047 -25.838 1.00 42.56 163 SER A N 1
ATOM 1254 C CA . SER A 1 163 ? 13.113 14.481 -26.980 1.00 42.56 163 SER A CA 1
ATOM 1255 C C . SER A 1 163 ? 12.561 13.090 -26.623 1.00 42.56 163 SER A C 1
ATOM 1257 O O . SER A 1 163 ? 12.906 12.550 -25.573 1.00 42.56 163 SER A O 1
ATOM 1259 N N . ALA A 1 164 ? 11.723 12.512 -27.493 1.00 41.78 164 ALA A N 1
ATOM 1260 C CA . ALA A 1 164 ? 10.940 11.268 -27.349 1.00 41.78 164 ALA A CA 1
ATOM 1261 C C . ALA A 1 164 ? 11.679 9.981 -26.885 1.00 41.78 164 ALA A C 1
ATOM 1263 O O . ALA A 1 164 ? 11.101 8.900 -26.909 1.00 41.78 164 ALA A O 1
ATOM 1264 N N . VAL A 1 165 ? 12.950 10.087 -26.501 1.00 42.88 165 VAL A N 1
ATOM 1265 C CA . VAL A 1 165 ? 13.866 9.016 -26.108 1.00 42.88 165 VAL A CA 1
ATOM 1266 C C . VAL A 1 165 ? 14.176 9.039 -24.602 1.00 42.88 165 VAL A C 1
ATOM 1268 O O . VAL A 1 165 ? 14.605 8.024 -24.064 1.00 42.88 165 VAL A O 1
ATOM 1271 N N . CYS A 1 166 ? 13.939 10.146 -23.884 1.00 46.94 166 CYS A N 1
ATOM 1272 C CA . CYS A 1 166 ? 14.133 10.150 -22.433 1.00 46.94 166 CYS A CA 1
ATOM 1273 C C . CYS A 1 166 ? 12.841 9.791 -21.690 1.00 46.94 166 CYS A C 1
ATOM 1275 O O . CYS A 1 166 ? 11.985 10.644 -21.447 1.00 46.94 166 CYS A O 1
ATOM 1277 N N . ASN A 1 167 ? 12.745 8.564 -21.198 1.00 50.94 167 ASN A N 1
ATOM 1278 C CA . ASN A 1 167 ? 11.673 8.162 -20.285 1.00 50.94 167 ASN A CA 1
ATOM 1279 C C . ASN A 1 167 ? 12.008 8.532 -18.825 1.00 50.94 167 ASN A C 1
ATOM 1281 O O . ASN A 1 167 ? 11.757 7.782 -17.884 1.00 50.94 167 ASN A O 1
ATOM 1285 N N . ASN A 1 168 ? 12.597 9.720 -18.640 1.00 53.34 168 ASN A N 1
ATOM 1286 C CA . ASN A 1 168 ? 13.023 10.257 -17.353 1.00 53.34 168 ASN A CA 1
ATOM 1287 C C . ASN A 1 168 ? 11.874 10.890 -16.565 1.00 53.34 168 ASN A C 1
ATOM 1289 O O . ASN A 1 168 ? 11.829 12.108 -16.366 1.00 53.34 168 ASN A O 1
ATOM 1293 N N . ARG A 1 169 ? 10.896 10.106 -16.146 1.00 63.88 169 ARG A N 1
ATOM 1294 C CA . ARG A 1 169 ? 9.820 10.667 -15.333 1.00 63.88 169 ARG A CA 1
ATOM 1295 C C . ARG A 1 169 ? 10.004 10.231 -13.892 1.00 63.88 169 ARG A C 1
ATOM 1297 O O . ARG A 1 169 ? 10.100 9.040 -13.613 1.00 63.88 169 ARG A O 1
ATOM 1304 N N . THR A 1 170 ? 10.018 11.199 -12.977 1.00 72.44 170 THR A N 1
ATOM 1305 C CA . THR A 1 170 ? 9.955 10.920 -11.539 1.00 72.44 170 THR A CA 1
ATOM 1306 C C . THR A 1 170 ? 8.690 10.123 -11.255 1.00 72.44 170 THR A C 1
ATOM 1308 O O . THR A 1 170 ? 7.587 10.568 -11.591 1.00 72.44 170 THR A O 1
ATOM 1311 N N . LEU A 1 171 ? 8.845 8.955 -10.636 1.00 76.94 171 LEU A N 1
ATOM 1312 C CA . LEU A 1 171 ? 7.725 8.132 -10.213 1.00 76.94 171 LEU A CA 1
ATOM 1313 C C . LEU A 1 171 ? 7.191 8.685 -8.892 1.00 76.94 171 LEU A C 1
ATOM 1315 O O . LEU A 1 171 ? 7.870 8.679 -7.870 1.00 76.94 171 LEU A O 1
ATOM 1319 N N . ILE A 1 172 ? 5.956 9.157 -8.911 1.00 85.06 172 ILE A N 1
ATOM 1320 C CA . ILE A 1 172 ? 5.218 9.600 -7.737 1.00 85.06 172 ILE A CA 1
ATOM 1321 C C . ILE A 1 172 ? 4.415 8.406 -7.231 1.00 85.06 172 ILE A C 1
ATOM 1323 O O . ILE A 1 172 ? 3.488 7.927 -7.891 1.00 85.06 172 ILE A O 1
ATOM 1327 N N . VAL A 1 173 ? 4.777 7.935 -6.043 1.00 90.56 173 VAL A N 1
ATOM 1328 C CA . VAL A 1 173 ? 4.142 6.815 -5.353 1.00 90.56 173 VAL A CA 1
ATOM 1329 C C . VAL A 1 173 ? 3.303 7.359 -4.211 1.00 90.56 173 VAL A C 1
ATOM 1331 O O . VAL A 1 173 ? 3.827 7.961 -3.277 1.00 90.56 173 VAL A O 1
ATOM 1334 N N . LYS A 1 174 ? 1.999 7.102 -4.244 1.00 95.19 174 LYS A N 1
ATOM 1335 C CA . LYS A 1 174 ? 1.084 7.394 -3.138 1.00 95.19 174 LYS A CA 1
ATOM 1336 C C . LYS A 1 174 ? 0.578 6.089 -2.546 1.00 95.19 174 LYS A C 1
ATOM 1338 O O . LYS A 1 174 ? -0.193 5.374 -3.178 1.00 95.19 174 LYS A O 1
ATOM 1343 N N . SER A 1 175 ? 0.993 5.787 -1.323 1.00 96.25 175 SER A N 1
ATOM 1344 C CA . SER A 1 175 ? 0.498 4.647 -0.555 1.00 96.25 175 SER A CA 1
ATOM 1345 C C . SER A 1 175 ? -0.574 5.122 0.416 1.00 96.25 175 SER A C 1
ATOM 1347 O O . SER A 1 175 ? -0.314 5.918 1.323 1.00 96.25 175 SER A O 1
ATOM 1349 N N . ILE A 1 176 ? -1.801 4.665 0.190 1.00 95.81 176 ILE A N 1
ATOM 1350 C CA . ILE A 1 176 ? -2.993 5.115 0.898 1.00 95.81 176 ILE A CA 1
ATOM 1351 C C . ILE A 1 176 ? -3.561 3.930 1.661 1.00 95.81 176 ILE A C 1
ATOM 1353 O O . ILE A 1 176 ? -3.905 2.905 1.072 1.00 95.81 176 ILE A O 1
ATOM 1357 N N . VAL A 1 177 ? -3.681 4.081 2.978 1.00 95.44 177 VAL A N 1
ATOM 1358 C CA . VAL A 1 177 ? -4.286 3.071 3.845 1.00 95.44 177 VAL A CA 1
ATOM 1359 C C . VAL A 1 177 ? -5.455 3.676 4.599 1.00 95.44 177 VAL A C 1
ATOM 1361 O O . VAL A 1 177 ? -5.282 4.590 5.407 1.00 95.44 177 VAL A O 1
ATOM 1364 N N . ALA A 1 178 ? -6.643 3.140 4.348 1.00 94.25 178 ALA A N 1
ATOM 1365 C CA . ALA A 1 178 ? -7.865 3.486 5.058 1.00 94.25 178 ALA A CA 1
ATOM 1366 C C . ALA A 1 178 ? -8.222 2.390 6.065 1.00 94.25 178 ALA A C 1
ATOM 1368 O O . ALA A 1 178 ? -7.843 1.228 5.896 1.00 94.25 178 ALA A O 1
ATOM 1369 N N . TRP A 1 179 ? -8.963 2.736 7.117 1.00 92.75 179 TRP A N 1
ATOM 1370 C CA . TRP A 1 179 ? -9.468 1.741 8.062 1.00 92.75 179 TRP A CA 1
ATOM 1371 C C . TRP A 1 179 ? -10.915 1.973 8.467 1.00 92.75 179 TRP A C 1
ATOM 1373 O O . TRP A 1 179 ? -11.413 3.097 8.543 1.00 92.75 179 TRP A O 1
ATOM 1383 N N . ARG A 1 180 ? -11.577 0.869 8.801 1.00 88.69 180 ARG A N 1
ATOM 1384 C CA . ARG A 1 180 ? -12.922 0.861 9.361 1.00 88.69 180 ARG A CA 1
ATOM 1385 C C . ARG A 1 180 ? -12.880 1.205 10.850 1.00 88.69 180 ARG A C 1
ATOM 1387 O O . ARG A 1 180 ? -12.077 0.668 11.614 1.00 88.69 180 ARG A O 1
ATOM 1394 N N . GLY A 1 181 ? -13.783 2.081 11.281 1.00 84.25 181 GLY A N 1
ATOM 1395 C CA . GLY A 1 181 ? -13.884 2.533 12.670 1.00 84.25 181 GLY A CA 1
ATOM 1396 C C . GLY A 1 181 ? -15.237 3.168 12.981 1.00 84.25 181 GLY A C 1
ATOM 1397 O O . GLY A 1 181 ? -16.084 3.293 12.102 1.00 84.25 181 GLY A O 1
ATOM 1398 N N . LYS A 1 182 ? -15.439 3.595 14.235 1.00 76.44 182 LYS A N 1
ATOM 1399 C CA . LYS A 1 182 ? -16.727 4.117 14.744 1.00 76.44 182 LYS A CA 1
ATOM 1400 C C . LYS A 1 182 ? -17.315 5.274 13.915 1.00 76.44 182 LYS A C 1
ATOM 1402 O O . LYS A 1 182 ? -18.530 5.389 13.846 1.00 76.44 182 LYS A O 1
ATOM 1407 N N . ASN A 1 183 ? -16.467 6.072 13.263 1.00 76.69 183 ASN A N 1
ATOM 1408 C CA . ASN A 1 183 ? -16.862 7.197 12.404 1.00 76.69 183 ASN A CA 1
ATOM 1409 C C . ASN A 1 183 ? -16.412 7.016 10.943 1.00 76.69 183 ASN A C 1
ATOM 1411 O O . ASN A 1 183 ? -16.333 7.984 10.196 1.00 76.69 183 ASN A O 1
ATOM 1415 N N . CYS A 1 184 ? -16.041 5.793 10.557 1.00 80.94 184 CYS A N 1
ATOM 1416 C CA . CYS A 1 184 ? -15.365 5.504 9.296 1.00 80.94 184 CYS A CA 1
ATOM 1417 C C . CYS A 1 184 ? -16.031 4.295 8.650 1.00 80.94 184 CYS A C 1
ATOM 1419 O O . CYS A 1 184 ? -15.610 3.148 8.824 1.00 80.94 184 CYS A O 1
ATOM 1421 N N . THR A 1 185 ? -17.157 4.591 8.002 1.00 74.00 185 THR A N 1
ATOM 1422 C CA . THR A 1 185 ? -18.073 3.630 7.378 1.00 74.00 185 THR A CA 1
ATOM 1423 C C . THR A 1 185 ? -17.700 3.338 5.927 1.00 74.00 185 THR A C 1
ATOM 1425 O O . THR A 1 185 ? -17.836 2.198 5.488 1.00 74.00 185 THR A O 1
ATOM 1428 N N . GLU A 1 186 ? -17.175 4.335 5.213 1.00 68.81 186 GLU A N 1
ATOM 1429 C CA . GLU A 1 186 ? -16.632 4.207 3.858 1.00 68.81 186 GLU A CA 1
ATOM 1430 C C . GLU A 1 186 ? -15.138 3.871 3.947 1.00 68.81 186 GLU A C 1
ATOM 1432 O O . GLU A 1 186 ? -14.362 4.635 4.522 1.00 68.81 186 GLU A O 1
ATOM 1437 N N . PHE A 1 187 ? -14.745 2.690 3.455 1.00 73.38 187 PHE A N 1
ATOM 1438 C CA . PHE A 1 187 ? -13.380 2.173 3.640 1.00 73.38 187 PHE A CA 1
ATOM 1439 C C . PHE A 1 187 ? -12.758 1.515 2.397 1.00 73.38 187 PHE A C 1
ATOM 1441 O O . PHE A 1 187 ? -11.536 1.446 2.336 1.00 73.38 187 PHE A O 1
ATOM 1448 N N . SER A 1 188 ? -13.549 1.021 1.434 1.00 64.62 188 SER A N 1
ATOM 1449 C CA . SER A 1 188 ? -13.040 0.148 0.357 1.00 64.62 188 SER A CA 1
ATOM 1450 C C . SER A 1 188 ? -13.708 0.331 -1.008 1.00 64.62 188 SER A C 1
ATOM 1452 O O . SER A 1 188 ? -13.651 -0.577 -1.830 1.00 64.62 188 SER A O 1
ATOM 1454 N N . THR A 1 189 ? -14.406 1.438 -1.254 1.00 60.62 189 THR A N 1
ATOM 1455 C CA . THR A 1 189 ? -15.123 1.635 -2.523 1.00 60.62 189 THR A CA 1
ATOM 1456 C C . THR A 1 189 ? -14.444 2.711 -3.357 1.00 60.62 189 THR A C 1
ATOM 1458 O O . THR A 1 189 ? -14.503 3.886 -3.002 1.00 60.62 189 THR A O 1
ATOM 1461 N N . GLY A 1 190 ? -13.834 2.301 -4.471 1.00 74.62 190 GLY A N 1
ATOM 1462 C CA . GLY A 1 190 ? -13.205 3.199 -5.442 1.00 74.62 190 GLY A CA 1
ATOM 1463 C C . GLY A 1 190 ? -11.827 3.709 -5.015 1.00 74.62 190 GLY A C 1
ATOM 1464 O O . GLY A 1 190 ? -11.091 3.021 -4.312 1.00 74.62 190 GLY A O 1
ATOM 1465 N N . ASP A 1 191 ? -11.479 4.918 -5.466 1.00 86.44 191 ASP A N 1
ATOM 1466 C CA . ASP A 1 191 ? -10.204 5.571 -5.150 1.00 86.44 191 ASP A CA 1
ATOM 1467 C C . ASP A 1 191 ? -10.173 5.998 -3.671 1.00 86.44 191 ASP A C 1
ATOM 1469 O O . ASP A 1 191 ? -10.842 6.958 -3.275 1.00 86.44 191 ASP A O 1
ATOM 1473 N N . LEU A 1 192 ? -9.375 5.310 -2.851 1.00 89.88 192 LEU A N 1
ATOM 1474 C CA . LEU A 1 192 ? -9.164 5.615 -1.434 1.00 89.88 192 LEU A CA 1
ATOM 1475 C C . LEU A 1 192 ? -8.653 7.048 -1.219 1.00 89.88 192 LEU A C 1
ATOM 1477 O O . LEU A 1 192 ? -8.894 7.632 -0.158 1.00 89.88 192 LEU A O 1
ATOM 1481 N N . GLU A 1 193 ? -7.973 7.648 -2.204 1.00 89.88 193 GLU A N 1
ATOM 1482 C CA . GLU A 1 193 ? -7.532 9.044 -2.123 1.00 89.88 193 GLU A CA 1
ATOM 1483 C C . GLU A 1 193 ? -8.730 9.997 -2.012 1.00 89.88 193 GLU A C 1
ATOM 1485 O O . GLU A 1 193 ? -8.679 10.972 -1.257 1.00 89.88 193 GLU A O 1
ATOM 1490 N N . SER A 1 194 ? -9.831 9.672 -2.693 1.00 87.44 194 SER A N 1
ATOM 1491 C CA . SER A 1 194 ? -11.044 10.492 -2.756 1.00 87.44 194 SER A CA 1
ATOM 1492 C C . SER A 1 194 ? -11.917 10.420 -1.498 1.00 87.44 194 SER A C 1
ATOM 1494 O O . SER A 1 194 ? -12.769 11.284 -1.298 1.00 87.44 194 SER A O 1
ATOM 1496 N N . LEU A 1 195 ? -11.684 9.444 -0.609 1.00 86.50 195 LEU A N 1
ATOM 1497 C CA . LEU A 1 195 ? -12.475 9.273 0.612 1.00 86.50 195 LEU A CA 1
ATOM 1498 C C . LEU A 1 195 ? -12.393 10.519 1.504 1.00 86.50 195 LEU A C 1
ATOM 1500 O O . LEU A 1 195 ? -11.319 10.871 2.000 1.00 86.50 195 LEU A O 1
ATOM 1504 N N . SER A 1 196 ? -13.523 11.163 1.786 1.00 80.25 196 SER A N 1
ATOM 1505 C CA . SER A 1 196 ? -13.600 12.319 2.688 1.00 80.25 196 SER A CA 1
ATOM 1506 C C . SER A 1 196 ? -13.672 11.879 4.157 1.00 80.25 196 SER A C 1
ATOM 1508 O O . SER A 1 196 ? -14.651 12.140 4.854 1.00 80.25 196 SER A O 1
ATOM 1510 N N . THR A 1 197 ? -12.646 11.167 4.631 1.00 80.50 197 THR A N 1
ATOM 1511 C CA . THR A 1 197 ? -12.569 10.619 5.995 1.00 80.50 197 THR A CA 1
ATOM 1512 C C . THR A 1 197 ? -11.245 10.957 6.671 1.00 80.50 197 THR A C 1
ATOM 1514 O O . THR A 1 197 ? -10.207 11.055 6.017 1.00 80.50 197 THR A O 1
ATOM 1517 N N . SER A 1 198 ? -11.271 11.100 7.999 1.00 83.75 198 SER A N 1
ATOM 1518 C CA . SER A 1 198 ? -10.062 11.193 8.827 1.00 83.75 198 SER A CA 1
ATOM 1519 C C . SER A 1 198 ? -9.420 9.827 9.100 1.00 83.75 198 SER A C 1
ATOM 1521 O O . SER A 1 198 ? -8.290 9.775 9.579 1.00 83.75 198 SER A O 1
ATOM 1523 N N . CYS A 1 199 ? -10.093 8.717 8.770 1.00 89.69 199 CYS A N 1
ATOM 1524 C CA . CYS A 1 199 ? -9.550 7.363 8.909 1.00 89.69 199 CYS A CA 1
ATOM 1525 C C . CYS A 1 199 ? -8.760 6.899 7.685 1.00 89.69 199 CYS A C 1
ATOM 1527 O O . CYS A 1 199 ? -8.967 5.789 7.186 1.00 89.69 199 CYS A O 1
ATOM 1529 N N . LYS A 1 200 ? -7.869 7.756 7.190 1.00 92.38 200 LYS A N 1
ATOM 1530 C CA . LYS A 1 200 ? -6.908 7.387 6.156 1.00 92.38 200 LYS A CA 1
ATOM 1531 C C . LYS A 1 200 ? -5.549 8.001 6.445 1.00 92.38 200 LYS A C 1
ATOM 1533 O O . LYS A 1 200 ? -5.457 9.126 6.929 1.00 92.38 200 LYS A O 1
ATOM 1538 N N . ILE A 1 201 ? -4.505 7.253 6.125 1.00 94.62 201 ILE A N 1
ATOM 1539 C CA . ILE A 1 201 ? -3.138 7.752 6.028 1.00 94.62 201 ILE A CA 1
ATOM 1540 C C . ILE A 1 201 ? -2.749 7.718 4.556 1.00 94.62 201 ILE A C 1
ATOM 1542 O O . ILE A 1 201 ? -2.966 6.712 3.884 1.00 94.62 201 ILE A O 1
ATOM 1546 N N . LEU A 1 202 ? -2.170 8.813 4.077 1.00 95.38 202 LEU A N 1
ATOM 1547 C CA . LEU A 1 202 ? -1.516 8.897 2.780 1.00 95.38 202 LEU A CA 1
ATOM 1548 C C . LEU A 1 202 ? -0.043 9.182 3.044 1.00 95.38 202 LEU A C 1
ATOM 1550 O O . LEU A 1 202 ? 0.290 10.151 3.728 1.00 95.38 202 LEU A O 1
ATOM 1554 N N . VAL A 1 203 ? 0.820 8.323 2.519 1.00 96.31 203 VAL A N 1
ATOM 1555 C CA . VAL A 1 203 ? 2.254 8.580 2.441 1.00 96.31 203 VAL A CA 1
ATOM 1556 C C . VAL A 1 203 ? 2.597 8.716 0.969 1.00 96.31 203 VAL A C 1
ATOM 1558 O O . VAL A 1 203 ? 2.226 7.866 0.161 1.00 96.31 203 VAL A O 1
ATOM 1561 N N . GLU A 1 204 ? 3.260 9.810 0.628 1.00 95.19 204 GLU A N 1
ATOM 1562 C CA . GLU A 1 204 ? 3.698 10.102 -0.728 1.00 95.19 204 GLU A CA 1
ATOM 1563 C C . GLU A 1 204 ? 5.216 10.099 -0.770 1.00 95.19 204 GLU A C 1
ATOM 1565 O O . GLU A 1 204 ? 5.873 10.648 0.118 1.00 95.19 204 GLU A O 1
ATOM 1570 N N . GLU A 1 205 ? 5.758 9.496 -1.815 1.00 89.88 205 GLU A N 1
ATOM 1571 C CA . GLU A 1 205 ? 7.173 9.537 -2.101 1.00 89.88 205 GLU A CA 1
ATOM 1572 C C . GLU A 1 205 ? 7.429 9.732 -3.589 1.00 89.88 205 GLU A C 1
ATOM 1574 O O . GLU A 1 205 ? 6.721 9.207 -4.446 1.00 89.88 205 GLU A O 1
ATOM 1579 N N . HIS A 1 206 ? 8.471 10.501 -3.875 1.00 85.88 206 HIS A N 1
ATOM 1580 C CA . HIS A 1 206 ? 8.939 10.786 -5.217 1.00 85.88 206 HIS A CA 1
ATOM 1581 C C . HIS A 1 206 ? 10.203 9.969 -5.432 1.00 85.88 206 HIS A C 1
ATOM 1583 O O . HIS A 1 206 ? 11.258 10.269 -4.875 1.00 85.88 206 HIS A O 1
ATOM 1589 N N . LEU A 1 207 ? 10.075 8.898 -6.204 1.00 75.69 207 LEU A N 1
ATOM 1590 C CA . LEU A 1 207 ? 11.172 8.019 -6.554 1.00 75.69 207 LEU A CA 1
ATOM 1591 C C . LEU A 1 207 ? 11.814 8.526 -7.844 1.00 75.69 207 LEU A C 1
ATOM 1593 O O . LEU A 1 207 ? 11.280 8.363 -8.942 1.00 75.69 207 LEU A O 1
ATOM 1597 N N . ALA A 1 208 ? 12.981 9.143 -7.682 1.00 67.31 208 ALA A N 1
ATOM 1598 C CA . ALA A 1 208 ? 13.929 9.366 -8.763 1.00 67.31 208 ALA A CA 1
ATOM 1599 C C . ALA A 1 208 ? 14.839 8.134 -8.943 1.00 67.31 208 ALA A C 1
ATOM 1601 O O . ALA A 1 208 ? 14.778 7.164 -8.173 1.00 67.31 208 ALA A O 1
ATOM 1602 N N . ASN A 1 209 ? 15.685 8.172 -9.970 1.00 57.94 209 ASN A N 1
ATOM 1603 C CA . ASN A 1 209 ? 16.719 7.167 -10.188 1.00 57.94 209 ASN A CA 1
ATOM 1604 C C . ASN A 1 209 ? 17.823 7.282 -9.114 1.00 57.94 209 ASN A C 1
ATOM 1606 O O . ASN A 1 209 ? 18.128 8.371 -8.634 1.00 57.94 209 ASN A O 1
ATOM 1610 N N . TRP A 1 210 ? 18.465 6.167 -8.758 1.00 50.72 210 TRP A N 1
ATOM 1611 C CA . TRP A 1 210 ? 19.533 6.102 -7.750 1.00 50.72 210 TRP A CA 1
ATOM 1612 C C . TRP A 1 210 ? 20.796 6.893 -8.134 1.00 50.72 210 TRP A C 1
ATOM 1614 O O . TRP A 1 210 ? 21.638 7.154 -7.280 1.00 50.72 210 TRP A O 1
ATOM 1624 N N . LYS A 1 211 ? 20.949 7.304 -9.398 1.00 45.00 211 LYS A N 1
ATOM 1625 C CA . LYS A 1 211 ? 22.077 8.138 -9.850 1.00 45.00 211 LYS A CA 1
ATOM 1626 C C . LYS A 1 211 ? 21.887 9.640 -9.565 1.00 45.00 211 LYS A C 1
ATOM 1628 O O . LYS A 1 211 ? 22.849 10.394 -9.689 1.00 45.00 211 LYS A O 1
ATOM 1633 N N . ASP A 1 212 ? 20.693 10.059 -9.135 1.00 42.38 212 ASP A N 1
ATOM 1634 C CA . ASP A 1 212 ? 20.365 11.458 -8.811 1.00 42.38 212 ASP A CA 1
ATOM 1635 C C . ASP A 1 212 ? 20.635 11.838 -7.338 1.00 42.38 212 ASP A C 1
ATOM 1637 O O . ASP A 1 212 ? 20.328 12.955 -6.921 1.00 42.38 212 ASP A O 1
ATOM 1641 N N . TYR A 1 213 ? 21.263 10.962 -6.539 1.00 40.28 213 TYR A N 1
ATOM 1642 C CA . TYR A 1 213 ? 21.816 11.348 -5.234 1.00 40.28 213 TYR A CA 1
ATOM 1643 C C . TYR A 1 213 ? 23.106 12.167 -5.432 1.00 40.28 213 TYR A C 1
ATOM 1645 O O . TYR A 1 213 ? 24.214 11.633 -5.349 1.00 40.28 213 TYR A O 1
ATOM 1653 N N . LYS A 1 214 ? 22.963 13.462 -5.721 1.00 41.81 214 LYS A N 1
ATOM 1654 C CA . LYS A 1 214 ? 24.020 14.468 -5.536 1.00 41.81 214 LYS A CA 1
ATOM 1655 C C . LYS A 1 214 ? 23.723 15.349 -4.333 1.00 41.81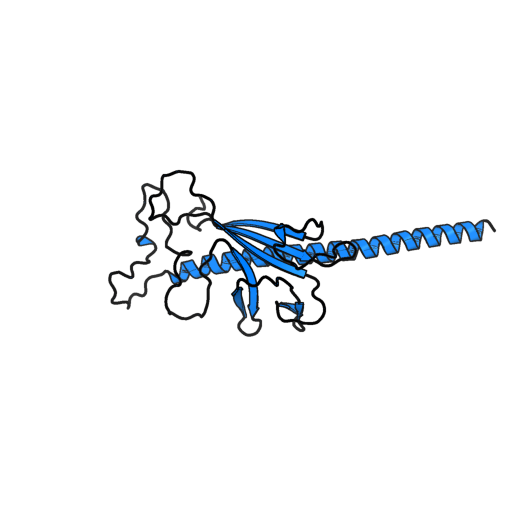 214 LYS A C 1
ATOM 1657 O O . LYS A 1 214 ? 22.548 15.737 -4.166 1.00 41.81 214 LYS A O 1
#

Mean predicted aligned error: 11.54 Å

Secondary structure (DSSP, 8-state):
-HHHHHHHHHHHHHHHHHHHHHHHHHHHHHHHHHHHHHHHHHHHHHHHHHHHHHTTS--TT---TT---SGGGS--BTTB----STTT-----SSSS-PPPP-SEEEEEEEETTTTEEEEE--S--EEEE-TTS-EESS--SS--EEEEEEEEE----SS---TT-----EEEEEEEEE-BTTB---SSS-GGG---SSEEEEEEEE--GGG--

Radius of gyration: 24.1 Å; Cα contacts (8 Å, |Δi|>4): 300; chains: 1; bounding box: 56×40×82 Å

pLDDT: mean 74.59, std 19.89, range [35.12, 96.75]

Foldseek 3Di:
DVVVVVVVVVVVVVVVVVVVVVQVVVLVVLVVVQVVQLVVQVVLVVVLLVVLVVVLDDDPPDPDPVSCLDCVVFPCLVVDRADRPSQPDPDDDPDPPDSDRDDQAKWEWAADPVVRDIHIDHDLFQFWDQDPVRDTGSPDDPDGFKGKIKGWDWADDDPPSDDPRGPQTWIKIKIKMFGDGPQGPDHRGGDSVPDPDPRMDIDIDTDGDPVPPD

Solvent-accessible surface area (backbone atoms only — not comparable to full-atom values): 12849 Å² total; per-residue (Å²): 109,70,69,59,52,54,52,51,54,52,50,53,53,50,50,54,50,50,54,50,53,56,56,50,49,55,52,54,51,50,52,53,52,30,47,52,54,17,51,50,50,48,53,52,53,51,50,51,54,57,50,47,55,67,67,37,60,68,66,91,82,63,88,56,88,82,68,52,67,30,78,74,66,34,65,77,57,85,85,44,87,54,45,70,69,70,48,76,52,84,76,79,84,79,78,73,90,63,80,77,58,62,57,79,42,60,30,29,79,41,60,40,84,87,81,70,43,74,38,72,49,70,61,67,72,28,45,28,12,66,44,96,87,70,46,68,29,72,60,89,47,82,79,58,49,38,14,42,42,36,38,37,37,64,52,79,89,83,76,83,83,62,59,104,77,56,73,74,49,43,36,36,39,36,14,34,16,26,32,55,51,101,89,26,84,79,45,54,80,64,65,72,85,73,55,95,60,87,51,51,42,77,46,76,47,76,47,66,65,86,86,69,80,121